Protein AF-A0A850GJS5-F1 (afdb_monomer_lite)

pLDDT: mean 74.46, std 24.91, range [31.86, 98.81]

Radius of gyration: 29.44 Å; chains: 1; bounding box: 80×96×85 Å

Secondary structure (DSSP, 8-state):
--PPPPPPPPPPP-PPPP-PPPPPPPPPPPPPP---PPPPPPPPTHHHHHHHHHHHHHHHHHHHHHHHHHHHTTS--------------------------------PPPPP------PPTT-EEEEEEE---S--TTTT-TT--SS-HHHHHHH-S--TT-SS----SHHHHHHHHH-TTSEEEEEEE-SSTTTTSS---SSSEEEEEEE--TT-SSEEEEESEEES-B-SB-TTS-B--B---PPTT--SSEEEPPTTSSHHHHHHHHTT-EETTEEEEEEPP-TT--SHHHHHHHHHHHHHHH--BTBS--EEEEEEE-PPGGG-HHHHHHHHHHHHHHHHSPPGGGSS------------

Sequence (364 aa):
MAPVRAAASRRPWRPTADQSEPAEPTEPTEPTDQSKPVEPVEPVESTRAVARGWYHRAVLASRMSLALSLTLTLAAACSSGNVNPAPGVRGETQDDTAAVDAGAAQPRPSPASSEARELPEGLRVLVTGFNDWRELGEPPNVWRCRDNPSCRLLVGDERSGGDEMAWEGPLVDRLRAAAPGVEWRFSTLPVTWGVFAEVPRDVDVIVNIGLGIYDRTDALQLEAGAFDLRAGADALGEERPGPIGLPPGISGEVLPAPEGSAIPGQIDALAGETLAGYEILVAQARRENTYLCNETHFNALAAVHEADPGQRLGEVYFLHIPYAEQGDYDSLAAGVAEVVLGLLSQPESGRGGGPAGAAIAGSL

Structure (mmCIF, N/CA/C/O backbone):
data_AF-A0A850GJS5-F1
#
_entry.id   AF-A0A850GJS5-F1
#
loop_
_atom_site.group_PDB
_atom_site.id
_atom_site.type_symbol
_atom_site.label_atom_id
_atom_site.label_alt_id
_atom_site.label_comp_id
_atom_site.label_asym_id
_atom_site.label_entity_id
_atom_site.label_seq_id
_atom_site.pdbx_PDB_ins_code
_atom_site.Cartn_x
_atom_site.Cartn_y
_atom_site.Cartn_z
_atom_site.occupancy
_atom_site.B_iso_or_equiv
_atom_site.auth_seq_id
_atom_site.auth_comp_id
_atom_site.auth_asym_id
_atom_site.auth_atom_id
_atom_site.pdbx_PDB_model_num
ATOM 1 N N . MET A 1 1 ? 50.912 18.631 44.686 1.00 45.94 1 MET A N 1
ATOM 2 C CA . MET A 1 1 ? 51.231 17.911 43.435 1.00 45.94 1 MET A CA 1
ATOM 3 C C . MET A 1 1 ? 50.134 18.229 42.437 1.00 45.94 1 MET A C 1
ATOM 5 O O . MET A 1 1 ? 49.005 17.8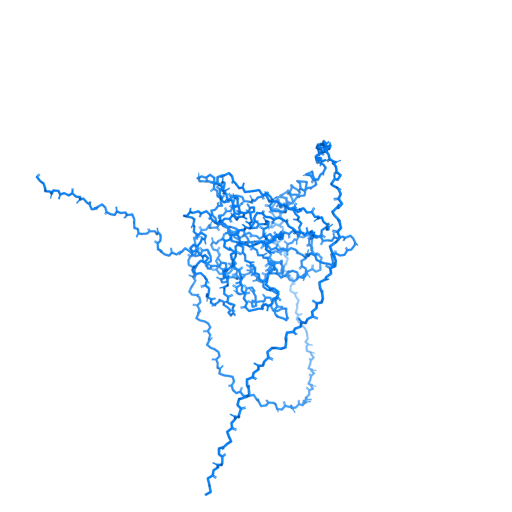17 42.650 1.00 45.94 1 MET A O 1
ATOM 9 N N . ALA A 1 2 ? 50.435 19.068 41.448 1.00 35.34 2 ALA A N 1
ATOM 10 C CA . ALA A 1 2 ? 49.489 19.548 40.441 1.00 35.34 2 ALA A CA 1
ATOM 11 C C . ALA A 1 2 ? 49.783 18.860 39.096 1.00 35.34 2 ALA A C 1
ATOM 13 O O . ALA A 1 2 ? 50.965 18.680 38.787 1.00 35.34 2 ALA A O 1
ATOM 14 N N . PRO A 1 3 ? 48.772 18.470 38.299 1.00 53.22 3 PRO A N 1
ATOM 15 C CA . PRO A 1 3 ? 49.013 17.838 37.013 1.00 53.22 3 PRO A CA 1
ATOM 16 C C . PRO A 1 3 ? 49.288 18.871 35.912 1.00 53.22 3 PRO A C 1
ATOM 18 O O . PRO A 1 3 ? 48.676 19.936 35.828 1.00 53.22 3 PRO A O 1
ATOM 21 N N . VAL A 1 4 ? 50.248 18.502 35.070 1.00 44.84 4 VAL A N 1
ATOM 22 C CA . VAL A 1 4 ? 50.764 19.219 33.904 1.00 44.84 4 VAL A CA 1
ATOM 23 C C . VAL A 1 4 ? 49.714 19.235 32.786 1.00 44.84 4 VAL A C 1
ATOM 25 O O . VAL A 1 4 ? 49.205 18.190 32.389 1.00 44.84 4 VAL A O 1
ATOM 28 N N . ARG A 1 5 ? 49.407 20.425 32.254 1.00 39.09 5 ARG A N 1
ATOM 29 C CA . ARG A 1 5 ? 48.602 20.619 31.038 1.00 39.09 5 ARG A CA 1
ATOM 30 C C . ARG A 1 5 ? 49.477 20.408 29.799 1.00 39.09 5 ARG A C 1
ATOM 32 O O . ARG A 1 5 ? 50.442 21.143 29.605 1.00 39.09 5 ARG A O 1
ATOM 39 N N . ALA A 1 6 ? 49.115 19.449 28.951 1.00 41.25 6 ALA A N 1
ATOM 40 C CA . ALA A 1 6 ? 49.698 19.275 27.623 1.00 41.25 6 ALA A CA 1
ATOM 41 C C . ALA A 1 6 ? 49.003 20.207 26.614 1.00 41.25 6 ALA A C 1
ATOM 43 O O . ALA A 1 6 ? 47.782 20.181 26.464 1.00 41.25 6 ALA A O 1
ATOM 44 N N . ALA A 1 7 ? 49.789 21.044 25.934 1.00 40.81 7 ALA A N 1
ATOM 45 C CA . ALA A 1 7 ? 49.339 21.913 24.853 1.00 40.81 7 ALA A CA 1
ATOM 46 C C . ALA A 1 7 ? 49.395 21.157 23.515 1.00 40.81 7 ALA A C 1
ATOM 48 O O . ALA A 1 7 ? 50.458 20.707 23.090 1.00 40.81 7 ALA A O 1
ATOM 49 N N . ALA A 1 8 ? 48.250 21.031 22.843 1.00 38.00 8 ALA A N 1
ATOM 50 C CA . ALA A 1 8 ? 48.154 20.489 21.493 1.00 38.00 8 ALA A CA 1
ATOM 51 C C . ALA A 1 8 ? 48.569 21.556 20.465 1.00 38.00 8 ALA A C 1
ATOM 53 O O . ALA A 1 8 ? 47.928 22.601 20.344 1.00 38.00 8 ALA A O 1
ATOM 54 N N . SER A 1 9 ? 49.641 21.289 19.713 1.00 44.19 9 SER A N 1
ATOM 55 C CA . SER A 1 9 ? 50.041 22.114 18.570 1.00 44.19 9 SER A CA 1
ATOM 56 C C . SER A 1 9 ? 49.221 21.728 17.336 1.00 44.19 9 SER A C 1
ATOM 58 O O . SER A 1 9 ? 49.232 20.580 16.895 1.00 44.19 9 SER A O 1
ATOM 60 N N . ARG A 1 10 ? 48.477 22.691 16.785 1.00 39.25 10 ARG A N 1
ATOM 61 C CA . ARG A 1 10 ? 47.810 22.577 15.484 1.00 39.25 10 ARG A CA 1
ATOM 62 C C . ARG A 1 10 ? 48.816 22.957 14.398 1.00 39.25 10 ARG A C 1
ATOM 64 O O . ARG A 1 10 ? 49.285 24.092 14.377 1.00 39.25 10 ARG A O 1
ATOM 71 N N . ARG A 1 11 ? 49.141 22.030 13.492 1.00 45.19 11 ARG A N 1
ATOM 72 C CA . ARG A 1 11 ? 49.792 22.354 12.212 1.00 45.19 11 ARG A CA 1
ATOM 73 C C . ARG A 1 11 ? 48.716 22.555 11.138 1.00 45.19 11 ARG A C 1
ATOM 75 O O . ARG A 1 11 ? 47.784 21.754 11.093 1.00 45.19 11 ARG A O 1
ATOM 82 N N . PRO A 1 12 ? 48.822 23.581 10.279 1.00 46.44 12 PRO A N 1
ATOM 83 C CA . PRO A 1 12 ? 47.910 23.753 9.158 1.00 46.44 12 PRO A CA 1
ATOM 84 C C . PRO A 1 12 ? 48.237 22.766 8.030 1.00 46.44 12 PRO A C 1
ATOM 86 O O . PRO A 1 12 ? 49.396 22.584 7.651 1.00 46.44 12 PRO A O 1
ATOM 89 N N . TRP A 1 13 ? 47.186 22.143 7.507 1.00 43.72 13 TRP A N 1
ATOM 90 C CA . TRP A 1 13 ? 47.187 21.283 6.330 1.00 43.72 13 TRP A CA 1
ATOM 91 C C . TRP A 1 13 ? 47.391 22.142 5.068 1.00 43.72 13 TRP A C 1
ATOM 93 O O . TRP A 1 13 ? 46.722 23.161 4.902 1.00 43.72 13 TRP A O 1
ATOM 103 N N . ARG A 1 14 ? 48.340 21.764 4.202 1.00 48.41 14 ARG A N 1
ATOM 104 C CA . ARG A 1 14 ? 48.511 22.326 2.851 1.00 48.41 14 ARG A CA 1
ATOM 105 C C . ARG A 1 14 ? 48.049 21.276 1.836 1.00 48.41 14 ARG A C 1
ATOM 107 O O . ARG A 1 14 ? 48.545 20.154 1.929 1.00 48.41 14 ARG A O 1
ATOM 114 N N . PRO A 1 15 ? 47.197 21.617 0.858 1.00 48.22 15 PRO A N 1
ATOM 115 C CA . PRO A 1 15 ? 46.929 20.731 -0.261 1.00 48.22 15 PRO A CA 1
ATOM 116 C C . PRO A 1 15 ? 48.087 20.799 -1.263 1.00 48.22 15 PRO A C 1
ATOM 118 O O . PRO A 1 15 ? 48.465 21.874 -1.731 1.00 48.22 15 PRO A O 1
ATOM 121 N N . THR A 1 16 ? 48.665 19.643 -1.573 1.00 47.50 16 THR A N 1
ATOM 122 C CA . THR A 1 16 ? 49.507 19.423 -2.752 1.00 47.50 16 THR A CA 1
ATOM 123 C C . THR A 1 16 ? 48.615 19.391 -3.988 1.00 47.50 16 THR A C 1
ATOM 125 O O . THR A 1 16 ? 47.707 18.568 -4.068 1.00 47.50 16 THR A O 1
ATOM 128 N N . ALA A 1 17 ? 48.863 20.307 -4.923 1.00 42.62 17 ALA A N 1
ATOM 129 C CA . ALA A 1 17 ? 48.274 20.286 -6.253 1.00 42.62 17 ALA A CA 1
ATOM 130 C C . ALA A 1 17 ? 48.828 19.084 -7.029 1.00 42.62 17 ALA A C 1
ATOM 132 O O . ALA A 1 17 ? 50.041 18.980 -7.221 1.00 42.62 17 ALA A O 1
ATOM 133 N N . ASP A 1 18 ? 47.932 18.190 -7.428 1.00 46.81 18 ASP A N 1
ATOM 134 C CA . 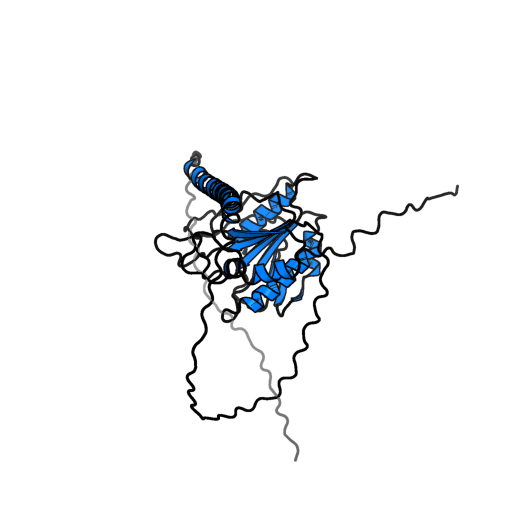ASP A 1 18 ? 48.196 17.120 -8.379 1.00 46.81 18 ASP A CA 1
ATOM 135 C C . ASP A 1 18 ? 48.291 17.741 -9.781 1.00 46.81 18 ASP A C 1
ATOM 137 O O . ASP A 1 18 ? 47.373 18.430 -10.232 1.00 46.81 18 ASP A O 1
ATOM 141 N N . GLN A 1 19 ? 49.451 17.585 -10.417 1.00 44.81 19 GLN A N 1
ATOM 142 C CA . GLN A 1 19 ? 49.685 17.960 -11.806 1.00 44.81 19 GLN A CA 1
ATOM 143 C C . GLN A 1 19 ? 49.538 16.694 -12.641 1.00 44.81 19 GLN A C 1
ATOM 145 O O . GLN A 1 19 ? 50.500 15.951 -12.824 1.00 44.81 19 GLN A O 1
ATOM 150 N N . SER A 1 20 ? 48.329 16.455 -13.140 1.00 55.16 20 SER A N 1
ATOM 151 C CA . SER A 1 20 ? 48.084 15.480 -14.198 1.00 55.16 20 SER A CA 1
ATOM 152 C C . SER A 1 20 ? 48.028 16.220 -15.537 1.00 55.16 20 SER A C 1
ATOM 154 O O . SER A 1 20 ? 47.303 17.205 -15.685 1.00 55.16 20 SER A O 1
ATOM 156 N N . GLU A 1 21 ? 48.849 15.775 -16.483 1.00 57.72 21 GLU A N 1
ATOM 157 C CA . GLU A 1 21 ? 48.988 16.329 -17.832 1.00 57.72 21 GLU A CA 1
ATOM 158 C C . GLU A 1 21 ? 47.671 16.238 -18.635 1.00 57.72 21 GLU A C 1
ATOM 160 O O . GLU A 1 21 ? 46.914 15.278 -18.470 1.00 57.72 21 GLU A O 1
ATOM 165 N N . PRO A 1 22 ? 47.371 17.210 -19.518 1.00 53.09 22 PRO A N 1
ATOM 166 C CA . PRO A 1 22 ? 46.185 17.158 -20.362 1.00 53.09 22 PRO A CA 1
ATOM 167 C C . PRO A 1 22 ? 46.360 16.134 -21.492 1.00 53.09 22 PRO A C 1
ATOM 169 O O . PRO A 1 22 ? 47.313 16.204 -22.267 1.00 53.09 22 PRO A O 1
ATOM 172 N N . ALA A 1 23 ? 45.408 15.206 -21.598 1.00 57.59 23 ALA A N 1
ATOM 173 C CA . ALA A 1 23 ? 45.286 14.290 -22.726 1.00 57.59 23 ALA A CA 1
ATOM 174 C C . ALA A 1 23 ? 44.941 15.047 -24.023 1.00 57.59 23 ALA A C 1
ATOM 176 O O . ALA A 1 23 ? 44.163 16.005 -24.015 1.00 57.59 23 ALA A O 1
ATOM 177 N N . GLU A 1 24 ? 45.533 14.601 -25.131 1.00 63.31 24 GLU A N 1
ATOM 178 C CA . GLU A 1 24 ? 45.325 15.138 -26.477 1.00 63.31 24 GLU A CA 1
ATOM 179 C C . GLU A 1 24 ? 43.862 14.992 -26.948 1.00 63.31 24 GLU A C 1
ATOM 181 O O . GLU A 1 24 ? 43.192 14.013 -26.608 1.00 63.31 24 GLU A O 1
ATOM 186 N N . PRO A 1 25 ? 43.346 15.941 -27.751 1.00 53.50 25 PRO A N 1
ATOM 187 C CA . PRO A 1 25 ? 41.982 15.889 -28.259 1.00 53.50 25 PRO A CA 1
ATOM 188 C C . PRO A 1 25 ? 41.854 14.879 -29.408 1.00 53.50 25 PRO A C 1
ATOM 190 O O . PRO A 1 25 ? 42.425 15.062 -30.482 1.00 53.50 25 PRO A O 1
ATOM 193 N N . THR A 1 26 ? 41.054 13.835 -29.202 1.00 57.19 26 THR A N 1
ATOM 194 C CA . THR A 1 26 ? 40.570 12.944 -30.267 1.00 57.19 26 THR A CA 1
ATOM 195 C C . THR A 1 26 ? 39.581 13.665 -31.187 1.00 57.19 26 THR A C 1
ATOM 197 O O . THR A 1 26 ? 38.658 14.333 -30.719 1.00 57.19 26 THR A O 1
ATOM 200 N N . GLU A 1 27 ? 39.779 13.510 -32.497 1.00 58.56 27 GLU A N 1
ATOM 201 C CA . GLU A 1 27 ? 38.954 14.080 -33.569 1.00 58.56 27 GLU A CA 1
ATOM 202 C C . GLU A 1 27 ? 37.488 13.594 -33.529 1.00 58.56 27 GLU A C 1
ATOM 204 O O . GLU A 1 27 ? 37.224 12.443 -33.165 1.00 58.56 27 GLU A O 1
ATOM 209 N N . PRO A 1 28 ? 36.516 14.438 -33.929 1.00 50.31 28 PRO A N 1
ATOM 210 C CA . PRO A 1 28 ? 35.107 14.069 -33.945 1.00 50.31 28 PRO A CA 1
ATOM 211 C C . PRO A 1 28 ? 34.790 13.126 -35.112 1.00 50.31 28 PRO A C 1
ATOM 213 O O . PRO A 1 28 ? 35.049 13.431 -36.275 1.00 50.31 28 PRO A O 1
ATOM 216 N N . THR A 1 29 ? 34.183 11.985 -34.796 1.00 50.69 29 THR A N 1
ATOM 217 C CA . THR A 1 29 ? 33.627 11.046 -35.777 1.00 50.69 29 THR A CA 1
ATOM 218 C C . THR A 1 29 ? 32.265 11.551 -36.269 1.00 50.69 29 THR A C 1
ATOM 220 O O . THR A 1 29 ? 31.431 11.974 -35.467 1.00 50.69 29 THR A O 1
ATOM 223 N N . GLU A 1 30 ? 32.048 11.526 -37.586 1.00 49.81 30 GLU A N 1
ATOM 224 C CA . GLU A 1 30 ? 30.809 11.965 -38.244 1.00 49.81 30 GLU A CA 1
ATOM 225 C C . GLU A 1 30 ? 29.568 11.176 -37.771 1.00 49.81 30 GLU A C 1
ATOM 227 O O . GLU A 1 30 ? 29.640 9.953 -37.607 1.00 49.81 30 GLU A O 1
ATOM 232 N N . PRO A 1 31 ? 28.402 11.830 -37.597 1.00 45.25 31 PRO A N 1
ATOM 233 C CA . PRO A 1 31 ? 27.164 11.143 -37.260 1.00 45.25 31 PRO A CA 1
ATOM 234 C C . PRO A 1 31 ? 26.591 10.430 -38.489 1.00 45.25 31 PRO A C 1
ATOM 236 O O . PRO A 1 31 ? 26.344 11.033 -39.533 1.00 45.25 31 PRO A O 1
ATOM 239 N N . THR A 1 32 ? 26.346 9.129 -38.348 1.00 42.31 32 THR A N 1
ATOM 240 C CA . THR A 1 32 ? 25.656 8.321 -39.354 1.00 42.31 32 THR A CA 1
ATOM 241 C C . THR A 1 32 ? 24.151 8.574 -39.267 1.00 42.31 32 THR A C 1
ATOM 243 O O . THR A 1 32 ? 23.520 8.303 -38.248 1.00 42.31 32 THR A O 1
ATOM 246 N N . ASP A 1 33 ? 23.588 9.098 -40.352 1.00 47.00 33 ASP A N 1
ATOM 247 C CA . ASP A 1 33 ? 22.152 9.245 -40.589 1.00 47.00 33 ASP A CA 1
ATOM 248 C C . ASP A 1 33 ? 21.466 7.866 -40.596 1.00 47.00 33 ASP A C 1
ATOM 250 O O . ASP A 1 33 ? 21.760 7.010 -41.435 1.00 47.00 33 ASP A O 1
ATOM 254 N N . GLN A 1 34 ? 20.556 7.641 -39.644 1.00 41.06 34 GLN A N 1
ATOM 255 C CA . GLN A 1 34 ? 19.621 6.514 -39.650 1.00 41.06 34 GLN A CA 1
ATOM 256 C C . GLN A 1 34 ? 18.191 7.012 -39.453 1.00 41.06 34 GLN A C 1
ATOM 258 O O . GLN A 1 34 ? 17.529 6.751 -38.452 1.00 41.06 34 GLN A O 1
ATOM 263 N N . SER A 1 35 ? 17.697 7.717 -40.463 1.00 39.41 35 SER A N 1
ATOM 264 C CA . SER A 1 35 ? 16.280 8.024 -40.617 1.00 39.41 35 SER A CA 1
ATOM 265 C C . SER A 1 35 ? 15.578 6.898 -41.393 1.00 39.41 35 SER A C 1
ATOM 267 O O . SER A 1 35 ? 15.459 6.957 -42.617 1.00 39.41 35 SER A O 1
ATOM 269 N N . LYS A 1 36 ? 15.083 5.860 -40.704 1.00 42.56 36 LYS A N 1
ATOM 270 C CA . LYS A 1 36 ? 13.993 5.015 -41.229 1.00 42.56 36 LYS A CA 1
ATOM 271 C C . LYS A 1 36 ? 12.933 4.766 -40.149 1.00 42.56 36 LYS A C 1
ATOM 273 O O . LYS A 1 36 ? 13.293 4.293 -39.074 1.00 42.56 36 LYS A O 1
ATOM 278 N N . PRO A 1 37 ? 11.645 5.052 -40.416 1.00 37.19 37 PRO A N 1
ATOM 279 C CA . PRO A 1 37 ? 10.565 4.742 -39.487 1.00 37.19 37 PRO A CA 1
ATOM 280 C C . PRO A 1 37 ? 10.389 3.226 -39.375 1.00 37.19 37 PRO A C 1
ATOM 282 O O . PRO A 1 37 ? 10.262 2.540 -40.390 1.00 37.19 37 PRO A O 1
ATOM 285 N N . VAL A 1 38 ? 10.377 2.715 -38.146 1.00 43.66 38 VAL A N 1
ATOM 286 C CA . VAL A 1 38 ? 9.943 1.350 -37.834 1.00 43.66 38 VAL A CA 1
ATOM 287 C C . VAL A 1 38 ? 8.419 1.376 -37.727 1.00 43.66 38 VAL A C 1
ATOM 289 O O . VAL A 1 38 ? 7.870 2.148 -36.942 1.00 43.66 38 VAL A O 1
ATOM 292 N N . GLU A 1 39 ? 7.736 0.577 -38.547 1.00 39.28 39 GLU A N 1
ATOM 293 C CA . GLU A 1 39 ? 6.285 0.393 -38.452 1.00 39.28 39 GLU A CA 1
ATOM 294 C C . GLU A 1 39 ? 5.914 -0.260 -37.106 1.00 39.28 39 GLU A C 1
ATOM 296 O O . GLU A 1 39 ? 6.627 -1.157 -36.644 1.00 39.28 39 GLU A O 1
ATOM 301 N N . PRO A 1 40 ? 4.817 0.171 -36.458 1.00 37.16 40 PRO A N 1
ATOM 302 C CA . PRO A 1 40 ? 4.390 -0.394 -35.187 1.00 37.16 40 PRO A CA 1
ATOM 303 C C . PRO A 1 40 ? 3.926 -1.841 -35.376 1.00 37.16 40 PRO A C 1
ATOM 305 O O . PRO A 1 40 ? 2.998 -2.125 -36.131 1.00 37.16 40 PRO A O 1
ATOM 308 N N . VAL A 1 41 ? 4.574 -2.758 -34.660 1.00 45.53 41 VAL A N 1
ATOM 309 C CA . VAL A 1 41 ? 4.127 -4.146 -34.518 1.00 45.53 41 VAL A CA 1
ATOM 310 C C . VAL A 1 41 ? 2.939 -4.150 -33.559 1.00 45.53 41 VAL A C 1
ATOM 312 O O . VAL A 1 41 ? 3.076 -3.737 -32.407 1.00 45.53 41 VAL A O 1
ATOM 315 N N . GLU A 1 42 ? 1.768 -4.588 -34.025 1.00 40.94 42 GLU A N 1
ATOM 316 C CA . GLU A 1 42 ? 0.593 -4.714 -33.161 1.00 40.94 42 GLU A CA 1
ATOM 317 C C . GLU A 1 42 ? 0.838 -5.743 -32.041 1.00 40.94 42 GLU A C 1
ATOM 319 O O . GLU A 1 42 ? 1.383 -6.824 -32.298 1.00 40.94 42 GLU A O 1
ATOM 324 N N . PRO A 1 43 ? 0.444 -5.444 -30.790 1.00 40.44 43 PRO A N 1
ATOM 325 C CA . PRO A 1 43 ? 0.609 -6.375 -29.688 1.00 40.44 43 PRO A CA 1
ATOM 326 C C . PRO A 1 43 ? -0.326 -7.577 -29.854 1.00 40.44 43 PRO A C 1
ATOM 328 O O . PRO A 1 43 ? -1.539 -7.448 -30.008 1.00 40.44 43 PRO A O 1
ATOM 331 N N . VAL A 1 44 ? 0.269 -8.765 -29.780 1.00 42.81 44 VAL A N 1
ATOM 332 C CA . VAL A 1 44 ? -0.398 -10.065 -29.881 1.00 42.81 44 VAL A CA 1
ATOM 333 C C . VAL A 1 44 ? -1.455 -10.206 -28.773 1.00 42.81 44 VAL A C 1
ATOM 335 O O . VAL A 1 44 ? -1.128 -10.196 -27.589 1.00 42.81 44 VAL A O 1
ATOM 338 N N . GLU A 1 45 ? -2.722 -10.417 -29.149 1.00 40.88 45 GLU A N 1
ATOM 339 C CA . GLU A 1 45 ? -3.895 -10.583 -28.259 1.00 40.88 45 GLU A CA 1
ATOM 340 C C . GLU A 1 45 ? -3.794 -11.751 -27.244 1.00 40.88 45 GLU A C 1
ATOM 342 O O . GLU A 1 45 ? -4.639 -11.908 -26.360 1.00 40.88 45 GLU A O 1
ATOM 347 N N . SER A 1 46 ? -2.745 -12.573 -27.331 1.00 42.25 46 SER A N 1
ATOM 348 C CA . SER A 1 46 ? -2.584 -13.820 -26.578 1.00 42.25 46 SER A CA 1
ATOM 349 C C . SER A 1 46 ? -2.329 -13.635 -25.076 1.00 42.25 46 SER A C 1
ATOM 351 O O . SER A 1 46 ? -2.684 -14.523 -24.302 1.00 42.25 46 SER A O 1
ATOM 353 N N . THR A 1 47 ? -1.733 -12.528 -24.624 1.00 41.44 47 THR A N 1
ATOM 354 C CA . THR A 1 47 ? -1.392 -12.335 -23.197 1.00 41.44 47 THR A CA 1
ATOM 355 C C . THR A 1 47 ? -2.565 -11.811 -22.363 1.00 41.44 47 THR A C 1
ATOM 357 O O . THR A 1 47 ? -2.697 -12.177 -21.196 1.00 41.44 47 THR A O 1
ATOM 360 N N . ARG A 1 48 ? -3.507 -11.062 -22.959 1.00 40.84 48 ARG A N 1
ATOM 361 C CA . ARG A 1 48 ? -4.742 -10.620 -22.270 1.00 40.84 48 ARG A CA 1
ATOM 362 C C . ARG A 1 48 ? -5.718 -11.766 -21.977 1.00 40.84 48 ARG A C 1
ATOM 364 O O . ARG A 1 48 ? -6.474 -11.692 -21.009 1.00 40.84 48 ARG A O 1
ATOM 371 N N . ALA A 1 49 ? -5.706 -12.829 -22.782 1.00 41.03 49 ALA A N 1
ATOM 372 C CA . ALA A 1 49 ? -6.616 -13.964 -22.616 1.00 41.03 49 ALA A CA 1
ATOM 373 C C . ALA A 1 49 ? -6.269 -14.845 -21.400 1.00 41.03 49 ALA A C 1
ATOM 375 O O . ALA A 1 49 ? -7.170 -15.396 -20.765 1.00 41.03 49 ALA A O 1
ATOM 376 N N . VAL A 1 50 ? -4.985 -14.946 -21.037 1.00 43.62 50 VAL A N 1
ATOM 377 C CA . VAL A 1 50 ? -4.541 -15.789 -19.916 1.00 43.62 50 VAL A CA 1
ATOM 378 C C . VAL A 1 50 ? -4.907 -15.148 -18.574 1.00 43.62 50 VAL A C 1
ATOM 380 O O . VAL A 1 50 ? -5.502 -15.819 -17.738 1.00 43.62 50 VAL A O 1
ATOM 383 N N . ALA A 1 51 ? -4.687 -13.844 -18.389 1.00 41.69 51 ALA A N 1
ATOM 384 C CA . ALA A 1 51 ? -5.026 -13.161 -17.134 1.00 41.69 51 ALA A CA 1
ATOM 385 C C . ALA A 1 51 ? -6.545 -13.150 -16.842 1.00 41.69 51 ALA A C 1
ATOM 387 O O . ALA A 1 51 ? -6.971 -13.452 -15.725 1.00 41.69 51 ALA A O 1
ATOM 388 N N . ARG A 1 52 ? -7.389 -12.913 -17.861 1.00 45.66 52 ARG A N 1
ATOM 389 C CA . ARG A 1 52 ? -8.860 -12.922 -17.708 1.00 45.66 52 ARG A CA 1
ATOM 390 C C . ARG A 1 52 ? -9.438 -14.310 -17.420 1.00 45.66 52 ARG A C 1
ATOM 392 O O . ARG A 1 52 ? -10.445 -14.428 -16.721 1.00 45.66 52 ARG A O 1
ATOM 399 N N . GLY A 1 53 ? -8.811 -15.368 -17.938 1.00 38.03 53 GLY A N 1
ATOM 400 C CA . GLY A 1 53 ? -9.270 -16.745 -17.739 1.00 38.03 53 GLY A CA 1
ATOM 401 C C . GLY A 1 53 ? -9.146 -17.236 -16.292 1.00 38.03 53 GLY A C 1
ATOM 402 O O . GLY A 1 53 ? -9.994 -18.003 -15.831 1.00 38.03 53 GLY A O 1
ATOM 403 N N . TRP A 1 54 ? -8.128 -16.776 -15.560 1.00 44.78 54 TRP A N 1
ATOM 404 C CA . TRP A 1 54 ? -7.886 -17.188 -14.173 1.00 44.78 54 TRP A CA 1
ATOM 405 C C . TRP A 1 54 ? -8.769 -16.437 -13.174 1.00 44.78 54 TRP A C 1
ATOM 407 O O . TRP A 1 54 ? -9.359 -17.069 -12.297 1.00 44.78 54 TRP A O 1
ATOM 417 N N . TYR A 1 55 ? -8.970 -15.130 -13.372 1.00 43.16 55 TYR A N 1
ATOM 418 C CA . TYR A 1 55 ? -9.850 -14.326 -12.517 1.00 43.16 55 TYR A CA 1
ATOM 419 C C . TYR A 1 55 ? -11.307 -14.822 -12.553 1.00 43.16 55 TYR A C 1
ATOM 421 O O . TYR A 1 55 ? -11.950 -14.974 -11.514 1.00 43.16 55 TYR A O 1
ATOM 429 N N . HIS A 1 56 ? -11.818 -15.193 -13.734 1.00 41.88 56 HIS A N 1
ATOM 430 C CA . HIS A 1 56 ? -13.162 -15.768 -13.846 1.00 41.88 56 HIS A CA 1
ATOM 431 C C . HIS A 1 56 ? -13.296 -17.150 -13.193 1.00 41.88 56 HIS A C 1
ATOM 433 O O . HIS A 1 56 ? -14.356 -17.454 -12.641 1.00 41.88 56 HIS A O 1
ATOM 439 N N . ARG A 1 57 ? -12.248 -17.985 -13.216 1.00 44.34 57 ARG A N 1
ATOM 440 C CA . ARG A 1 57 ? -12.270 -19.302 -12.557 1.00 44.34 57 ARG A CA 1
ATOM 441 C C . ARG A 1 57 ? -12.222 -19.191 -11.034 1.00 44.34 57 ARG A C 1
ATOM 443 O O . ARG A 1 57 ? -12.968 -19.914 -10.382 1.00 44.34 57 ARG A O 1
ATOM 450 N N . ALA A 1 58 ? -11.443 -18.261 -10.482 1.00 42.31 58 ALA A N 1
ATOM 451 C CA . ALA A 1 58 ? -11.398 -18.017 -9.039 1.00 42.31 58 ALA A CA 1
ATOM 452 C C . ALA A 1 58 ? -12.751 -17.510 -8.497 1.00 42.31 58 ALA A C 1
ATOM 454 O O . ALA A 1 58 ? -13.264 -18.025 -7.506 1.00 42.31 58 ALA A O 1
ATOM 455 N N . VAL A 1 59 ? -13.402 -16.576 -9.203 1.00 48.06 59 VAL A N 1
ATOM 456 C CA . VAL A 1 59 ? -14.724 -16.052 -8.804 1.00 48.06 59 VAL A CA 1
ATOM 457 C C . VAL A 1 59 ? -15.834 -17.109 -8.934 1.00 48.06 59 VAL A C 1
ATOM 459 O O . VAL A 1 59 ? -16.748 -17.155 -8.106 1.00 48.06 59 VAL A O 1
ATOM 462 N N . LEU A 1 60 ? -15.769 -17.984 -9.946 1.00 41.25 60 LEU A N 1
ATOM 463 C CA . LEU A 1 60 ? -16.719 -19.094 -10.105 1.00 41.25 60 LEU A CA 1
ATOM 464 C C . LEU A 1 60 ? -16.519 -20.199 -9.055 1.00 41.25 60 LEU A C 1
ATOM 466 O O . LEU A 1 60 ? -17.513 -20.726 -8.553 1.00 41.25 60 LEU A O 1
ATOM 470 N N . ALA A 1 61 ? -15.274 -20.506 -8.678 1.00 42.84 61 ALA A N 1
ATOM 471 C CA . ALA A 1 61 ? -14.966 -21.473 -7.624 1.00 42.84 61 ALA A CA 1
ATOM 472 C C . ALA A 1 61 ? -15.508 -21.016 -6.256 1.00 42.84 61 ALA A C 1
ATOM 474 O O . ALA A 1 61 ? -16.230 -21.773 -5.606 1.00 42.84 61 ALA A O 1
ATOM 475 N N . SER A 1 62 ? -15.313 -19.744 -5.885 1.00 39.78 62 SER A N 1
ATOM 476 C CA . SER A 1 62 ? -15.856 -19.192 -4.631 1.00 39.78 62 SER A CA 1
ATOM 477 C C . SER A 1 62 ? -17.389 -19.204 -4.573 1.00 39.78 62 SER A C 1
ATOM 479 O O . SER A 1 62 ? -17.972 -19.403 -3.507 1.00 39.78 62 SER A O 1
ATOM 481 N N . ARG A 1 63 ? -18.080 -19.048 -5.712 1.00 45.47 63 ARG A N 1
ATOM 482 C CA . ARG A 1 63 ? -19.553 -19.127 -5.762 1.00 45.47 63 ARG A CA 1
ATOM 483 C C . ARG A 1 63 ? -20.084 -20.561 -5.692 1.00 45.47 63 ARG A C 1
ATOM 485 O O . ARG A 1 63 ? -21.165 -20.764 -5.140 1.00 45.47 63 ARG A O 1
ATOM 492 N N . MET A 1 64 ? -19.344 -21.553 -6.195 1.00 41.03 64 MET A N 1
ATOM 493 C CA . MET A 1 64 ? -19.715 -22.967 -6.039 1.00 41.03 64 MET A CA 1
ATOM 494 C C . MET A 1 64 ? -19.433 -23.498 -4.625 1.00 41.03 64 MET A C 1
ATOM 496 O O . MET A 1 64 ? -20.275 -24.229 -4.104 1.00 41.03 64 MET A O 1
ATOM 500 N N . SER A 1 65 ? -18.348 -23.080 -3.958 1.00 43.44 65 SER A N 1
ATOM 501 C CA . SER A 1 65 ? -18.071 -23.464 -2.557 1.00 43.44 65 SER A CA 1
ATOM 502 C C . SER A 1 65 ? -19.114 -22.922 -1.569 1.00 43.44 65 SER A C 1
ATOM 504 O O . SER A 1 65 ? -19.486 -23.624 -0.623 1.00 43.44 65 SER A O 1
ATOM 506 N N . LEU A 1 66 ? -19.681 -21.732 -1.823 1.00 44.88 66 LEU A N 1
ATOM 507 C CA . LEU A 1 66 ? -20.775 -21.184 -1.007 1.00 44.88 66 LEU A CA 1
ATOM 508 C C . LEU A 1 66 ? -22.084 -21.980 -1.171 1.00 44.88 66 LEU A C 1
ATOM 510 O O . LEU A 1 66 ? -22.818 -22.181 -0.205 1.00 44.88 66 LEU A O 1
ATOM 514 N N . ALA A 1 67 ? -22.363 -22.468 -2.385 1.00 46.03 67 ALA A N 1
ATOM 515 C CA . ALA A 1 67 ? -23.540 -23.291 -2.660 1.00 46.03 67 ALA A CA 1
ATOM 516 C C . ALA A 1 67 ? -23.400 -24.715 -2.092 1.00 46.03 67 ALA A C 1
ATOM 518 O O . ALA A 1 67 ? -24.380 -25.269 -1.601 1.00 46.03 67 ALA A O 1
ATOM 519 N N . LEU A 1 68 ? -22.190 -25.291 -2.105 1.00 41.38 68 LEU A N 1
ATOM 520 C CA . LEU A 1 68 ? -21.944 -26.640 -1.585 1.00 41.38 68 LEU A CA 1
ATOM 521 C C . LEU A 1 68 ? -21.921 -26.682 -0.048 1.00 41.38 68 LEU A C 1
ATOM 523 O O . LEU A 1 68 ? -22.478 -27.610 0.546 1.00 41.38 68 LEU A O 1
ATOM 527 N N . SER A 1 69 ? -21.365 -25.648 0.594 1.00 43.50 69 SER A N 1
ATOM 528 C CA . SER A 1 69 ? -21.326 -25.523 2.059 1.00 43.50 69 SER A CA 1
ATOM 529 C C . SER A 1 69 ? -22.719 -25.377 2.677 1.00 43.50 69 SER A C 1
ATOM 531 O O . SER A 1 69 ? -22.958 -25.897 3.763 1.00 43.50 69 SER A O 1
ATOM 533 N N . LEU A 1 70 ? -23.681 -24.773 1.967 1.00 41.44 70 LEU A N 1
ATOM 534 C CA . LEU A 1 70 ? -25.063 -24.657 2.453 1.00 41.44 70 LEU A CA 1
ATOM 535 C C . LEU A 1 70 ? -25.809 -26.009 2.479 1.00 41.44 70 LEU A C 1
ATOM 537 O O . LEU A 1 70 ? -26.770 -26.172 3.228 1.00 41.44 70 LEU A O 1
ATOM 541 N N . THR A 1 71 ? -25.355 -26.998 1.704 1.00 45.56 71 THR A N 1
ATOM 542 C CA . THR A 1 71 ? -25.940 -28.351 1.671 1.00 45.56 71 THR A CA 1
ATOM 543 C C . THR A 1 71 ? -25.351 -29.313 2.705 1.00 45.56 71 THR A C 1
ATOM 545 O O . THR A 1 71 ? -26.053 -30.232 3.125 1.00 45.56 71 THR A O 1
ATOM 548 N N . LEU A 1 72 ? -24.099 -29.129 3.149 1.00 39.94 72 LEU A N 1
ATOM 549 C CA . LEU A 1 72 ? -23.456 -30.072 4.079 1.00 39.94 72 LEU A CA 1
ATOM 550 C C . LEU A 1 72 ? -23.768 -29.811 5.563 1.00 39.94 72 LEU A C 1
ATOM 552 O O . LEU A 1 72 ? -23.748 -30.750 6.360 1.00 39.94 72 LEU A O 1
ATOM 556 N N . THR A 1 73 ? -24.143 -28.589 5.948 1.00 42.12 73 THR A N 1
ATOM 557 C CA . THR A 1 73 ? -24.450 -28.252 7.355 1.00 42.12 73 THR A CA 1
ATOM 558 C C . THR A 1 73 ? -25.769 -28.859 7.861 1.00 42.12 73 THR A C 1
ATOM 560 O O . THR A 1 73 ? -26.045 -28.829 9.056 1.00 42.12 73 THR A O 1
ATOM 563 N N . LEU A 1 74 ? -26.574 -29.473 6.985 1.00 40.94 74 LEU A N 1
ATOM 564 C CA . LEU A 1 74 ? -27.813 -30.176 7.351 1.00 40.94 74 LEU A CA 1
ATOM 565 C C . LEU A 1 74 ? -27.634 -31.679 7.641 1.00 40.94 74 LEU A C 1
ATOM 567 O O . LEU A 1 74 ? -28.593 -32.319 8.066 1.00 40.94 74 LEU A O 1
ATOM 571 N N . ALA A 1 75 ? -26.435 -32.253 7.465 1.00 40.31 75 ALA A N 1
ATOM 572 C CA . ALA A 1 75 ? -26.226 -33.705 7.571 1.00 40.31 75 ALA A CA 1
ATOM 573 C C . ALA A 1 75 ? -25.416 -34.184 8.796 1.00 40.31 75 ALA A C 1
ATOM 575 O O . ALA A 1 75 ? -25.316 -35.390 9.010 1.00 40.31 75 ALA A O 1
ATOM 576 N N . ALA A 1 76 ? -24.862 -33.295 9.629 1.00 39.94 76 ALA A N 1
ATOM 577 C CA . ALA A 1 76 ? -23.909 -33.680 10.685 1.00 39.94 76 ALA A CA 1
ATOM 578 C C . ALA A 1 76 ? -24.426 -33.514 12.129 1.00 39.94 76 ALA A C 1
ATOM 580 O O . ALA A 1 76 ? -23.645 -33.300 13.053 1.00 39.94 76 ALA A O 1
ATOM 581 N N . ALA A 1 77 ? -25.734 -33.649 12.355 1.00 39.38 77 ALA A N 1
ATOM 582 C CA . ALA A 1 77 ? -26.320 -33.693 13.696 1.00 39.38 77 ALA A CA 1
ATOM 583 C C . ALA A 1 77 ? -26.772 -35.118 14.049 1.00 39.38 77 ALA A C 1
ATOM 585 O O . ALA A 1 77 ? -27.967 -35.369 14.100 1.00 39.38 77 ALA A O 1
ATOM 586 N N . CYS A 1 78 ? -25.831 -36.051 14.239 1.00 37.81 78 CYS A N 1
ATOM 587 C CA . CYS A 1 78 ? -26.000 -37.318 14.974 1.00 37.81 78 CYS A CA 1
ATOM 588 C C . CYS A 1 78 ? -24.679 -38.105 14.937 1.00 37.81 78 CYS A C 1
ATOM 590 O O . CYS A 1 78 ? -24.440 -38.820 13.973 1.00 37.81 78 CYS A O 1
ATOM 592 N N . SER A 1 79 ? -23.833 -38.002 15.967 1.00 32.41 79 SER A N 1
ATOM 593 C CA . SER A 1 79 ? -23.045 -39.145 16.471 1.00 32.41 79 SER A CA 1
ATOM 594 C C . SER A 1 79 ? -22.211 -38.732 17.686 1.00 32.41 79 SER A C 1
ATOM 596 O O . SER A 1 79 ? -21.127 -38.167 17.568 1.00 32.41 79 SER A O 1
ATOM 598 N N . SER A 1 80 ? -22.728 -39.046 18.868 1.00 37.44 80 SER A N 1
ATOM 599 C CA . SER A 1 80 ? -22.024 -39.000 20.149 1.00 37.44 80 SER A CA 1
ATOM 600 C C . SER A 1 80 ? -21.208 -40.289 20.325 1.00 37.44 80 SER A C 1
ATOM 602 O O . SER A 1 80 ? -21.739 -41.370 20.081 1.00 37.44 80 SER A O 1
ATOM 604 N N . GLY A 1 81 ? -19.956 -40.211 20.796 1.00 31.86 81 GLY A N 1
ATOM 605 C CA . GLY A 1 81 ? -19.109 -41.402 20.964 1.00 31.86 81 GLY A CA 1
ATOM 606 C C . GLY A 1 81 ? -17.863 -41.207 21.833 1.00 31.86 81 GLY A C 1
ATOM 607 O O . GLY A 1 81 ? -16.757 -41.078 21.335 1.00 31.86 81 GLY A O 1
ATOM 608 N N . ASN A 1 82 ? -18.097 -41.209 23.140 1.00 36.47 82 ASN A N 1
ATOM 609 C CA . ASN A 1 82 ? -17.201 -41.291 24.301 1.00 36.47 82 ASN A CA 1
ATOM 610 C C . ASN A 1 82 ? -16.080 -42.372 24.230 1.00 36.47 82 ASN A C 1
ATOM 612 O O . ASN A 1 82 ? -16.432 -43.533 24.039 1.00 36.47 82 ASN A O 1
ATOM 616 N N . VAL A 1 83 ? -14.797 -42.053 24.519 1.00 36.78 83 VAL A N 1
ATOM 617 C CA . VAL A 1 83 ? -13.794 -42.983 25.123 1.00 36.78 83 VAL A CA 1
ATOM 618 C C . VAL A 1 83 ? -12.753 -42.218 25.974 1.00 36.78 83 VAL A C 1
ATOM 620 O O . VAL A 1 83 ? -12.228 -41.187 25.570 1.00 36.78 83 VAL A O 1
ATOM 623 N N . ASN A 1 84 ? -12.486 -42.776 27.160 1.00 39.09 84 ASN A N 1
ATOM 624 C CA . ASN A 1 84 ? -11.636 -42.327 28.274 1.00 39.09 84 ASN A CA 1
ATOM 625 C C . ASN A 1 84 ? -10.105 -42.266 28.022 1.00 39.09 84 ASN A C 1
ATOM 627 O O . ASN A 1 84 ? -9.610 -42.911 27.098 1.00 39.09 84 ASN A O 1
ATOM 631 N N . PRO A 1 85 ? -9.348 -41.590 28.921 1.00 50.22 85 PRO A N 1
ATOM 632 C CA . PRO A 1 85 ? -7.896 -41.418 28.851 1.00 50.22 85 PRO A CA 1
ATOM 633 C C . PRO A 1 85 ? -7.115 -42.497 29.627 1.00 50.22 85 PRO A C 1
ATOM 635 O O . PRO A 1 85 ? -7.638 -43.142 30.537 1.00 50.22 85 PRO A O 1
ATOM 638 N N . ALA A 1 86 ? -5.826 -42.641 29.310 1.00 35.78 86 ALA A N 1
ATOM 639 C CA . ALA A 1 86 ? -4.861 -43.443 30.066 1.00 35.78 86 ALA A CA 1
ATOM 640 C C . ALA A 1 86 ? -3.471 -42.758 30.104 1.00 35.78 86 ALA A C 1
ATOM 642 O O . ALA A 1 86 ? -3.207 -41.889 29.272 1.00 35.78 86 ALA A O 1
ATOM 643 N N . PRO A 1 87 ? -2.609 -43.084 31.091 1.00 49.22 87 PRO A N 1
ATOM 644 C CA . PRO A 1 87 ? -1.806 -42.083 31.795 1.00 49.22 87 PRO A CA 1
ATOM 645 C C . PRO A 1 87 ? -0.286 -42.164 31.564 1.00 49.22 87 PRO A C 1
ATOM 647 O O . PRO A 1 87 ? 0.257 -43.229 31.303 1.00 49.22 87 PRO A O 1
ATOM 650 N N . GLY A 1 88 ? 0.379 -41.030 31.817 1.00 37.22 88 GLY A N 1
ATOM 651 C CA . GLY A 1 88 ? 1.598 -40.910 32.629 1.00 37.22 88 GLY A CA 1
ATOM 652 C C . GLY A 1 88 ? 2.915 -41.502 32.118 1.00 37.22 88 GLY A C 1
ATOM 653 O O . GLY A 1 88 ? 3.090 -42.712 32.125 1.00 37.22 88 GLY A O 1
ATOM 654 N N . VAL A 1 89 ? 3.917 -40.636 31.913 1.00 40.88 89 VAL A N 1
ATOM 655 C CA . VAL A 1 89 ? 5.330 -40.955 32.189 1.00 40.88 89 VAL A CA 1
ATOM 656 C C . VAL A 1 89 ? 6.019 -39.718 32.776 1.00 40.88 89 VAL A C 1
ATOM 658 O O . VAL A 1 89 ? 6.107 -38.673 32.139 1.00 40.88 89 VAL A O 1
ATOM 661 N N . ARG A 1 90 ? 6.482 -39.864 34.024 1.00 43.78 90 ARG A N 1
ATOM 662 C CA . ARG A 1 90 ? 7.470 -39.007 34.692 1.00 43.78 90 ARG A CA 1
ATOM 663 C C . ARG A 1 90 ? 8.848 -39.263 34.085 1.00 43.78 90 ARG A C 1
ATOM 665 O O . ARG A 1 90 ? 9.235 -40.419 33.943 1.00 43.78 90 ARG A O 1
ATOM 672 N N . GLY A 1 91 ? 9.603 -38.197 33.858 1.00 39.53 91 GLY A N 1
ATOM 673 C CA . GLY A 1 91 ? 11.043 -38.242 33.632 1.00 39.53 91 GLY A CA 1
ATOM 674 C C . GLY A 1 91 ? 11.681 -37.001 34.239 1.00 39.53 91 GLY A C 1
ATOM 675 O O . GLY A 1 91 ? 11.701 -35.950 33.613 1.00 39.53 91 GLY A O 1
ATOM 676 N N . GLU A 1 92 ? 12.127 -37.131 35.487 1.00 45.50 92 GLU A N 1
ATOM 677 C CA . GLU A 1 92 ? 13.059 -36.217 36.143 1.00 45.50 92 GLU A CA 1
ATOM 678 C C . GLU A 1 92 ? 14.441 -36.370 35.497 1.00 45.50 92 GLU A C 1
ATOM 680 O O . GLU A 1 92 ? 14.964 -37.481 35.451 1.00 45.50 92 GLU A O 1
ATOM 685 N N . THR A 1 93 ? 15.062 -35.265 35.086 1.00 47.19 93 THR A N 1
ATOM 686 C CA . THR A 1 93 ? 16.519 -35.110 35.173 1.00 47.19 93 THR A CA 1
ATOM 687 C C . THR A 1 93 ? 16.857 -33.675 35.544 1.00 47.19 93 THR A C 1
ATOM 689 O O . THR A 1 93 ? 16.266 -32.717 35.051 1.00 47.19 93 THR A O 1
ATOM 692 N N . GLN A 1 94 ? 17.792 -33.611 36.471 1.00 37.22 94 GLN A N 1
ATOM 693 C CA . GLN A 1 94 ? 18.208 -32.532 37.342 1.00 37.22 94 GLN A CA 1
ATOM 694 C C . GLN A 1 94 ? 19.537 -31.922 36.845 1.00 37.22 94 GLN A C 1
ATOM 696 O O . GLN A 1 94 ? 20.301 -32.616 36.181 1.00 37.22 94 GLN A O 1
ATOM 701 N N . ASP A 1 95 ? 19.771 -30.666 37.248 1.00 38.56 95 ASP A N 1
ATOM 702 C CA . ASP A 1 95 ? 21.033 -29.902 37.314 1.00 38.56 95 ASP A CA 1
ATOM 703 C C . ASP A 1 95 ? 21.788 -29.567 36.007 1.00 38.56 95 ASP A C 1
ATOM 705 O O . ASP A 1 95 ? 22.310 -30.426 35.310 1.00 38.56 95 ASP A O 1
ATOM 709 N N . ASP A 1 96 ? 21.928 -28.270 35.700 1.00 40.94 96 ASP A N 1
ATOM 710 C CA . ASP A 1 96 ? 23.088 -27.527 36.212 1.00 40.94 96 ASP A CA 1
ATOM 711 C C . ASP A 1 96 ? 22.947 -26.006 36.023 1.00 40.94 96 ASP A C 1
ATOM 713 O O . ASP A 1 96 ? 22.627 -25.470 34.962 1.00 40.94 96 ASP A O 1
ATOM 717 N N . THR A 1 97 ? 23.190 -25.310 37.125 1.00 43.09 97 THR A N 1
ATOM 718 C CA . THR A 1 97 ? 23.164 -23.861 37.305 1.00 43.09 97 THR A CA 1
ATOM 719 C C . THR A 1 97 ? 24.364 -23.167 36.659 1.00 43.09 97 THR A C 1
ATOM 721 O O . THR A 1 97 ? 25.505 -23.428 37.037 1.00 43.09 97 THR A O 1
ATOM 724 N N . ALA A 1 98 ? 24.111 -22.167 35.813 1.00 40.28 98 ALA A N 1
ATOM 725 C CA . ALA A 1 98 ? 25.050 -21.080 35.540 1.00 40.28 98 ALA A CA 1
ATOM 726 C C . ALA A 1 98 ? 24.333 -19.744 35.779 1.00 40.28 98 ALA A C 1
ATOM 728 O O . ALA A 1 98 ? 23.534 -19.282 34.966 1.00 40.28 98 ALA A O 1
ATOM 729 N N . ALA A 1 99 ? 24.589 -19.157 36.948 1.00 43.53 99 ALA A N 1
ATOM 730 C CA . ALA A 1 99 ? 24.126 -17.830 37.316 1.00 43.53 99 ALA A CA 1
ATOM 731 C C . ALA A 1 99 ? 24.840 -16.783 36.452 1.00 43.53 99 ALA A C 1
ATOM 733 O O . ALA A 1 99 ? 26.039 -16.552 36.609 1.00 43.53 99 ALA A O 1
ATOM 734 N N . VAL A 1 100 ? 24.092 -16.156 35.546 1.00 44.25 100 VAL A N 1
ATOM 735 C CA . VAL A 1 100 ? 24.488 -14.921 34.867 1.00 44.25 100 VAL A CA 1
ATOM 736 C C . VAL A 1 100 ? 23.687 -13.785 35.487 1.00 44.25 100 VAL A C 1
ATOM 738 O O . VAL A 1 100 ? 22.467 -13.863 35.623 1.00 44.25 100 VAL A O 1
ATOM 741 N N . ASP A 1 101 ? 24.424 -12.773 35.920 1.00 40.50 101 ASP A N 1
ATOM 742 C CA . ASP A 1 101 ? 23.990 -11.579 36.633 1.00 40.50 101 ASP A CA 1
ATOM 743 C C . ASP A 1 101 ? 22.929 -10.811 35.821 1.00 40.50 101 ASP A C 1
ATOM 745 O O . ASP A 1 101 ? 23.235 -10.083 34.873 1.00 40.50 101 ASP A O 1
ATOM 749 N N . ALA A 1 102 ? 21.655 -11.033 36.150 1.00 39.16 102 ALA A N 1
ATOM 750 C CA . ALA A 1 102 ? 20.526 -10.330 35.562 1.00 39.16 102 ALA A CA 1
ATOM 751 C C . ALA A 1 102 ? 20.425 -8.941 36.202 1.00 39.16 102 ALA A C 1
ATOM 753 O O . ALA A 1 102 ? 19.754 -8.744 37.218 1.00 39.16 102 ALA A O 1
ATOM 754 N N . GLY A 1 103 ? 21.101 -7.968 35.590 1.00 37.75 103 GLY A N 1
ATOM 755 C CA . GLY A 1 103 ? 20.844 -6.557 35.843 1.00 37.75 103 GLY A CA 1
ATOM 756 C C . GLY A 1 103 ? 19.346 -6.291 35.707 1.00 37.75 103 GLY A C 1
ATOM 757 O O . GLY A 1 103 ? 18.752 -6.594 34.674 1.00 37.75 103 GLY A O 1
ATOM 758 N N . ALA A 1 104 ? 18.739 -5.781 36.779 1.00 41.56 104 ALA A N 1
ATOM 759 C CA . ALA A 1 104 ? 17.317 -5.495 36.872 1.00 41.56 104 ALA A CA 1
ATOM 760 C C . ALA A 1 104 ? 16.864 -4.621 35.691 1.00 41.56 104 ALA A C 1
ATOM 762 O O . ALA A 1 104 ? 17.063 -3.404 35.682 1.00 41.56 104 ALA A O 1
ATOM 763 N N . ALA A 1 105 ? 16.261 -5.261 34.690 1.00 41.91 105 ALA A N 1
ATOM 764 C CA . ALA A 1 105 ? 15.557 -4.586 33.621 1.00 41.91 105 ALA A CA 1
ATOM 765 C C . ALA A 1 105 ? 14.414 -3.802 34.266 1.00 41.91 105 ALA A C 1
ATOM 767 O O . ALA A 1 105 ? 13.512 -4.380 34.877 1.00 41.91 105 ALA A O 1
ATOM 768 N N . GLN A 1 106 ? 14.485 -2.474 34.177 1.00 42.81 106 GLN A N 1
ATOM 769 C CA . GLN A 1 106 ? 13.357 -1.632 34.541 1.00 42.81 106 GLN A CA 1
ATOM 770 C C . GLN A 1 106 ? 12.130 -2.110 33.750 1.00 42.81 106 GLN A C 1
ATOM 772 O O . GLN A 1 106 ? 12.263 -2.386 32.553 1.00 42.81 106 GLN A O 1
ATOM 777 N N . PRO A 1 107 ? 10.953 -2.239 34.388 1.00 34.81 107 PRO A N 1
ATOM 778 C CA . PRO A 1 107 ? 9.737 -2.592 33.677 1.00 34.81 107 PRO A CA 1
ATOM 779 C C . PRO A 1 107 ? 9.519 -1.558 32.574 1.00 34.81 107 PRO A C 1
ATOM 781 O O . PRO A 1 107 ? 9.338 -0.370 32.851 1.00 34.81 107 PRO A O 1
ATOM 784 N N . ARG A 1 108 ? 9.598 -2.009 31.316 1.00 40.75 108 ARG A N 1
ATOM 785 C CA . ARG A 1 108 ? 9.219 -1.188 30.167 1.00 40.75 108 ARG A CA 1
ATOM 786 C C . ARG A 1 108 ? 7.777 -0.723 30.403 1.00 40.75 108 ARG A C 1
ATOM 788 O O . ARG A 1 108 ? 6.952 -1.555 30.792 1.00 40.75 108 ARG A O 1
ATOM 795 N N . PRO A 1 109 ? 7.466 0.570 30.215 1.00 36.69 109 PRO A N 1
ATOM 796 C CA . PRO A 1 109 ? 6.092 1.036 30.299 1.00 36.69 109 PRO A CA 1
ATOM 797 C C . PRO A 1 109 ? 5.248 0.198 29.335 1.00 36.69 109 PRO A C 1
ATOM 799 O O . PRO A 1 109 ? 5.588 0.077 28.158 1.00 36.69 109 PRO A O 1
ATOM 802 N N . SER A 1 110 ? 4.189 -0.434 29.852 1.00 35.09 110 SER A N 1
ATOM 803 C CA . SER A 1 110 ? 3.171 -1.037 28.991 1.00 35.09 110 SER A CA 1
ATOM 804 C C . SER A 1 110 ? 2.655 0.063 28.066 1.00 35.09 110 SER A C 1
ATOM 806 O O . SER A 1 110 ? 2.322 1.137 28.582 1.00 35.09 110 SER A O 1
ATOM 808 N N . PRO A 1 111 ? 2.630 -0.146 26.737 1.00 42.97 111 PRO A N 1
ATOM 809 C CA . PRO A 1 111 ? 2.048 0.838 25.845 1.00 42.97 111 PRO A CA 1
ATOM 810 C C . PRO A 1 111 ? 0.614 1.078 26.308 1.00 42.97 111 PRO A C 1
ATOM 812 O O . PRO A 1 111 ? -0.102 0.131 26.646 1.00 42.97 111 PRO A O 1
ATOM 815 N N . ALA A 1 112 ? 0.249 2.356 26.413 1.00 43.44 112 ALA A N 1
ATOM 816 C CA . ALA A 1 112 ? -1.105 2.768 26.725 1.00 43.44 112 ALA A CA 1
ATOM 817 C C . ALA A 1 112 ? -2.056 1.964 25.838 1.00 43.44 112 ALA A C 1
ATOM 819 O O . ALA A 1 112 ? -1.871 1.903 24.623 1.00 43.44 112 ALA A O 1
ATOM 820 N N . SER A 1 113 ? -3.009 1.283 26.468 1.00 44.41 113 SER A N 1
ATOM 821 C CA . SER A 1 113 ? -4.065 0.563 25.776 1.00 44.41 113 SER A CA 1
ATOM 822 C C . SER A 1 113 ? -4.697 1.511 24.766 1.00 44.41 113 SER A C 1
ATOM 824 O O . SER A 1 113 ? -5.311 2.496 25.173 1.00 44.41 113 SER A O 1
ATOM 826 N N . SER A 1 114 ? -4.487 1.219 23.483 1.00 51.25 114 SER A N 1
ATOM 827 C CA . SER A 1 114 ? -5.211 1.793 22.356 1.00 51.25 114 SER A CA 1
ATOM 828 C C . SER A 1 114 ? -6.696 1.765 22.711 1.00 51.25 114 SER A C 1
ATOM 830 O O . SER A 1 114 ? -7.303 0.694 22.785 1.00 51.25 114 SER A O 1
ATOM 832 N N . GLU A 1 115 ? -7.256 2.919 23.080 1.00 58.19 115 GLU A N 1
ATOM 833 C CA . GLU A 1 115 ? -8.703 3.055 23.174 1.00 58.19 115 GLU A CA 1
ATOM 834 C C . GLU A 1 115 ? -9.246 2.672 21.800 1.00 58.19 115 GLU A C 1
ATOM 836 O O . GLU A 1 115 ? -8.746 3.158 20.783 1.00 58.19 115 GLU A O 1
ATOM 841 N N . ALA A 1 116 ? -10.188 1.727 21.769 1.00 60.69 116 ALA A N 1
ATOM 842 C CA . ALA A 1 116 ? -10.709 1.177 20.527 1.00 60.69 116 ALA A CA 1
ATOM 843 C C . ALA A 1 116 ? -11.188 2.327 19.632 1.00 60.69 116 ALA A C 1
ATOM 845 O O . ALA A 1 116 ? -12.189 2.975 19.933 1.00 60.69 116 ALA A O 1
ATOM 846 N N . ARG A 1 117 ? -10.438 2.610 18.562 1.00 69.50 117 ARG A N 1
ATOM 847 C CA . ARG A 1 117 ? -10.788 3.669 17.617 1.00 69.50 117 ARG A CA 1
ATOM 848 C C . ARG A 1 117 ? -12.104 3.280 16.951 1.00 69.50 117 ARG A C 1
ATOM 850 O O . ARG A 1 117 ? -12.201 2.207 16.353 1.00 69.50 117 ARG A O 1
ATOM 857 N N . GLU A 1 118 ? -13.124 4.125 17.077 1.00 78.88 118 GLU A N 1
ATOM 858 C CA . GLU A 1 118 ? -14.414 3.884 16.433 1.00 78.88 118 GLU A CA 1
ATOM 859 C C . GLU A 1 118 ? -14.267 4.075 14.920 1.00 78.88 118 GLU A C 1
ATOM 861 O O . GLU A 1 118 ? -14.238 5.193 14.403 1.00 78.88 118 GLU A O 1
ATOM 866 N N . LEU A 1 119 ? -14.153 2.962 14.197 1.00 89.25 119 LEU A N 1
ATOM 867 C CA . LEU A 1 119 ? -14.202 2.960 12.740 1.00 89.25 119 LEU A CA 1
ATOM 868 C C . LEU A 1 119 ? -15.661 2.926 12.256 1.00 89.25 119 LEU A C 1
ATOM 870 O O . LEU A 1 119 ? -16.511 2.326 12.920 1.00 89.25 119 LEU A O 1
ATOM 874 N N . PRO A 1 120 ? -15.976 3.525 11.092 1.00 86.81 120 PRO A N 1
ATOM 875 C CA . PRO A 1 120 ? -17.320 3.456 10.529 1.00 86.81 120 PRO A CA 1
ATOM 876 C C . PRO A 1 120 ? -17.773 2.004 10.318 1.00 86.81 120 PRO A C 1
ATOM 878 O O . PRO A 1 120 ? -17.091 1.224 9.649 1.00 86.81 120 PRO A O 1
ATOM 881 N N . GLU A 1 121 ? -18.947 1.650 10.845 1.00 87.94 121 GLU A N 1
ATOM 882 C CA . GLU A 1 121 ? -19.554 0.343 10.578 1.00 87.94 121 GLU A CA 1
ATOM 883 C C . GLU A 1 121 ? -19.789 0.146 9.074 1.00 87.94 121 GLU A C 1
ATOM 885 O O . GLU A 1 121 ? -20.261 1.044 8.370 1.00 87.94 121 GLU A O 1
ATOM 890 N N . GLY A 1 122 ? -19.473 -1.049 8.575 1.00 92.38 122 GLY A N 1
ATOM 891 C CA . GLY A 1 122 ? -19.663 -1.413 7.174 1.00 92.38 122 GLY A CA 1
ATOM 892 C C . GLY A 1 122 ? -18.654 -0.790 6.206 1.00 92.38 122 GLY A C 1
ATOM 893 O O . GLY A 1 122 ? -18.869 -0.878 4.997 1.00 92.38 122 GLY A O 1
ATOM 894 N N . LEU A 1 123 ? -17.570 -0.177 6.699 1.00 95.44 123 LEU A N 1
ATOM 895 C CA . LEU A 1 123 ? -16.435 0.227 5.866 1.00 95.44 123 LEU A CA 1
ATOM 896 C C . LEU A 1 123 ? -15.830 -1.005 5.182 1.00 95.44 123 LEU A C 1
ATOM 898 O O . LEU A 1 123 ? -15.580 -2.009 5.844 1.00 95.44 123 LEU A O 1
ATOM 902 N N . ARG A 1 124 ? -15.580 -0.943 3.873 1.00 97.56 124 ARG A N 1
ATOM 903 C CA . ARG A 1 124 ? -15.033 -2.070 3.101 1.00 97.56 124 ARG A CA 1
ATOM 904 C C . ARG A 1 124 ? -13.582 -1.801 2.774 1.00 97.56 124 ARG A C 1
ATOM 906 O O . ARG A 1 124 ? -13.280 -0.869 2.029 1.00 97.56 124 ARG A O 1
ATOM 913 N N . VAL A 1 125 ? -12.692 -2.620 3.316 1.00 98.19 125 VAL A N 1
ATOM 914 C CA . VAL A 1 125 ? -11.248 -2.406 3.200 1.00 98.19 125 VAL A CA 1
ATOM 915 C C . VAL A 1 125 ? -10.615 -3.605 2.522 1.00 98.19 125 VAL A C 1
ATOM 917 O O . VAL A 1 125 ? -10.782 -4.738 2.973 1.00 98.19 125 VAL A O 1
ATOM 920 N N . LEU A 1 126 ? -9.875 -3.354 1.444 1.00 98.56 126 LEU A N 1
ATOM 921 C CA . LEU A 1 126 ? -8.998 -4.346 0.834 1.00 98.56 126 LEU A CA 1
ATOM 922 C C . LEU A 1 126 ? -7.570 -4.124 1.323 1.00 98.56 126 LEU A C 1
ATOM 924 O O . LEU A 1 126 ? -6.993 -3.067 1.081 1.00 98.56 126 LEU A O 1
ATOM 928 N N . VAL A 1 127 ? -6.989 -5.141 1.952 1.00 98.75 127 VAL A N 1
ATOM 929 C CA . VAL A 1 127 ? -5.567 -5.173 2.299 1.00 98.75 127 VAL A CA 1
ATOM 930 C C . VAL A 1 127 ? -4.855 -6.145 1.366 1.00 98.75 127 VAL A C 1
ATOM 932 O O . VAL A 1 127 ? -5.283 -7.293 1.219 1.00 98.75 127 VAL A O 1
ATOM 935 N N . THR A 1 128 ? -3.780 -5.694 0.723 1.00 98.62 128 THR A N 1
ATOM 936 C CA . THR A 1 128 ? -2.996 -6.531 -0.192 1.00 98.62 128 THR A CA 1
ATOM 937 C C . THR A 1 128 ? -1.556 -6.706 0.271 1.00 98.62 128 THR A C 1
ATOM 939 O O . THR A 1 128 ? -1.016 -5.864 0.985 1.00 98.62 128 THR A O 1
ATOM 942 N N . GLY A 1 129 ? -0.940 -7.812 -0.141 1.00 98.00 129 GLY A N 1
ATOM 943 C CA . GLY A 1 129 ? 0.480 -8.100 0.055 1.00 98.00 129 GLY A CA 1
ATOM 944 C C . GLY A 1 129 ? 1.073 -8.749 -1.191 1.00 98.00 129 GLY A C 1
ATOM 945 O O . GLY A 1 129 ? 0.345 -9.324 -1.997 1.00 98.00 129 GLY A O 1
ATOM 946 N N . PHE A 1 130 ? 2.388 -8.682 -1.365 1.00 97.44 130 PHE A N 1
ATOM 947 C CA . PHE A 1 130 ? 3.066 -9.281 -2.513 1.00 97.44 130 PHE A CA 1
ATOM 948 C C . PHE A 1 130 ? 3.568 -10.688 -2.216 1.00 97.44 130 PHE A C 1
ATOM 950 O O . PHE A 1 130 ? 4.139 -10.948 -1.158 1.00 97.44 130 PHE A O 1
ATOM 957 N N . A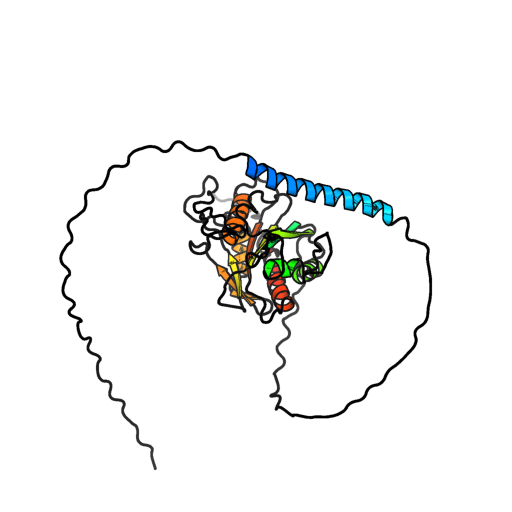SN A 1 131 ? 3.408 -11.576 -3.193 1.00 95.25 131 ASN A N 1
ATOM 958 C CA . ASN A 1 131 ? 4.021 -12.897 -3.217 1.00 95.25 131 ASN A CA 1
ATOM 959 C C . ASN A 1 131 ? 5.561 -12.810 -3.280 1.00 95.25 131 ASN A C 1
ATOM 961 O O . ASN A 1 131 ? 6.168 -11.736 -3.368 1.00 95.25 131 ASN A O 1
ATOM 965 N N . ASP A 1 132 ? 6.212 -13.964 -3.229 1.00 92.25 132 ASP A N 1
ATOM 966 C CA . ASP A 1 132 ? 7.654 -14.067 -3.406 1.00 92.25 132 ASP A CA 1
ATOM 967 C C . ASP A 1 132 ? 8.064 -13.651 -4.824 1.00 92.25 132 ASP A C 1
ATOM 969 O O . ASP A 1 132 ? 7.327 -13.834 -5.792 1.00 92.25 132 ASP A O 1
ATOM 973 N N . TRP A 1 133 ? 9.278 -13.115 -4.950 1.00 88.00 133 TRP A N 1
ATOM 974 C CA . TRP A 1 133 ? 9.831 -12.670 -6.235 1.00 88.00 133 TRP A CA 1
ATOM 975 C C . TRP A 1 133 ? 11.154 -13.340 -6.607 1.00 88.00 133 TRP A C 1
ATOM 977 O O . TRP A 1 133 ? 11.614 -13.226 -7.739 1.00 88.00 133 TRP A O 1
ATOM 987 N N . ARG A 1 134 ? 11.783 -14.043 -5.659 1.00 85.06 134 ARG A N 1
ATOM 988 C CA . ARG A 1 134 ? 13.040 -14.773 -5.862 1.00 85.06 134 ARG A CA 1
ATOM 989 C C . ARG A 1 134 ? 12.843 -16.251 -5.599 1.00 85.06 134 ARG A C 1
ATOM 991 O O . ARG A 1 134 ? 11.937 -16.649 -4.877 1.00 85.06 134 ARG A O 1
ATOM 998 N N . GLU A 1 135 ? 13.758 -17.049 -6.142 1.00 84.50 135 GLU A N 1
ATOM 999 C CA . GLU A 1 135 ? 13.878 -18.479 -5.840 1.00 84.50 135 GLU A CA 1
ATOM 1000 C C . GLU A 1 135 ? 12.607 -19.289 -6.136 1.00 84.50 135 GLU A C 1
ATOM 1002 O O . GLU A 1 135 ? 12.371 -20.296 -5.482 1.00 84.50 135 GLU A O 1
ATOM 1007 N N . LEU A 1 136 ? 11.786 -18.884 -7.107 1.00 85.69 136 LEU A N 1
ATOM 1008 C CA . LEU A 1 136 ? 10.421 -19.393 -7.328 1.00 85.69 136 LEU A CA 1
ATOM 1009 C C . LEU A 1 136 ? 10.317 -20.870 -7.751 1.00 85.69 136 LEU A C 1
ATOM 1011 O O . LEU A 1 136 ? 9.207 -21.386 -7.877 1.00 85.69 136 LEU A O 1
ATOM 1015 N N . GLY A 1 137 ? 11.446 -21.555 -7.935 1.00 86.00 137 GLY A N 1
ATOM 1016 C CA . GLY A 1 137 ? 11.513 -22.943 -8.380 1.00 86.00 137 GLY A CA 1
ATOM 1017 C C . GLY A 1 137 ? 11.413 -23.099 -9.898 1.00 86.00 137 GLY A C 1
ATOM 1018 O O . GLY A 1 137 ? 11.370 -22.122 -10.640 1.00 86.00 137 GLY A O 1
ATOM 1019 N N . GLU A 1 138 ? 11.401 -24.357 -10.338 1.00 85.00 138 GLU A N 1
ATOM 1020 C CA . GLU A 1 138 ? 11.284 -24.759 -11.743 1.00 85.00 138 GLU A CA 1
ATOM 1021 C C . GLU A 1 138 ? 10.129 -25.771 -11.882 1.00 85.00 138 GLU A C 1
ATOM 1023 O O . GLU A 1 138 ? 10.265 -26.903 -11.398 1.00 85.00 138 GLU A O 1
ATOM 1028 N N . PRO A 1 139 ? 8.988 -25.403 -12.507 1.00 84.94 139 PRO A N 1
ATOM 1029 C CA . PRO A 1 139 ? 8.680 -24.088 -13.088 1.00 84.94 139 PRO A CA 1
ATOM 1030 C C . PRO A 1 139 ? 8.460 -22.991 -12.020 1.00 84.94 139 PRO A C 1
ATOM 1032 O O . PRO A 1 139 ? 8.128 -23.326 -10.879 1.00 84.94 139 PRO A O 1
ATOM 1035 N N . PRO A 1 140 ? 8.580 -21.693 -12.374 1.00 85.94 140 PRO A N 1
ATOM 1036 C CA . PRO A 1 140 ? 8.360 -20.594 -11.432 1.00 85.94 140 PRO A CA 1
ATOM 1037 C C . PRO A 1 140 ? 6.953 -20.605 -10.818 1.00 85.94 140 PRO A C 1
ATOM 1039 O O . PRO A 1 140 ? 5.951 -20.545 -11.533 1.00 85.94 140 PRO A O 1
ATOM 1042 N N . ASN A 1 141 ? 6.868 -20.619 -9.485 1.00 86.50 141 ASN A N 1
ATOM 1043 C CA . ASN A 1 141 ? 5.621 -20.433 -8.746 1.00 86.50 141 ASN A CA 1
ATOM 1044 C C . ASN A 1 141 ? 5.476 -18.983 -8.252 1.00 86.50 141 ASN A C 1
ATOM 1046 O O . ASN A 1 141 ? 5.864 -18.654 -7.132 1.00 86.50 141 ASN A O 1
ATOM 1050 N N . VAL A 1 142 ? 4.860 -18.125 -9.070 1.00 87.56 142 VAL A N 1
ATOM 1051 C CA . VAL A 1 142 ? 4.603 -16.704 -8.742 1.00 87.56 142 VAL A CA 1
ATOM 1052 C C . VAL A 1 142 ? 3.580 -16.487 -7.621 1.00 87.56 142 VAL A C 1
ATOM 1054 O O . VAL A 1 142 ? 3.373 -15.357 -7.190 1.00 87.56 142 VAL A O 1
ATOM 1057 N N . TRP A 1 143 ? 2.941 -17.559 -7.146 1.00 87.81 143 TRP A N 1
ATOM 1058 C CA . TRP A 1 143 ? 1.977 -17.528 -6.046 1.00 87.81 143 TRP A CA 1
ATOM 1059 C C . TRP A 1 143 ? 2.571 -17.999 -4.719 1.00 87.81 143 TRP A C 1
ATOM 1061 O O . TRP A 1 143 ? 1.852 -18.119 -3.727 1.00 87.81 143 TRP A O 1
ATOM 1071 N N . ARG A 1 144 ? 3.881 -18.260 -4.662 1.00 88.19 144 ARG A N 1
ATOM 1072 C CA . ARG A 1 144 ? 4.533 -18.636 -3.407 1.00 88.19 144 ARG A CA 1
ATOM 1073 C C . ARG A 1 144 ? 4.521 -17.470 -2.414 1.00 88.19 144 ARG A C 1
ATOM 1075 O O . ARG A 1 144 ? 4.661 -16.315 -2.807 1.00 88.19 144 ARG A O 1
ATOM 1082 N N . CYS A 1 145 ? 4.341 -17.784 -1.135 1.00 87.75 145 CYS A N 1
ATOM 1083 C CA . CYS A 1 145 ? 4.241 -16.824 -0.033 1.00 87.75 145 CYS A CA 1
ATOM 1084 C C . CYS A 1 145 ? 5.107 -17.240 1.157 1.00 87.75 145 CYS A C 1
ATOM 1086 O O . CYS A 1 145 ? 4.656 -17.289 2.301 1.00 87.75 145 CYS A O 1
ATOM 1088 N N . ARG A 1 146 ? 6.356 -17.607 0.881 1.00 87.56 146 ARG A N 1
ATOM 1089 C CA . ARG A 1 146 ? 7.271 -18.138 1.885 1.00 87.56 146 ARG A CA 1
ATOM 1090 C C . ARG A 1 146 ? 8.208 -17.064 2.419 1.00 87.56 146 ARG A C 1
ATOM 1092 O O . ARG A 1 146 ? 8.507 -17.086 3.605 1.00 87.56 146 ARG A O 1
ATOM 1099 N N . ASP A 1 147 ? 8.660 -16.129 1.603 1.00 89.00 147 ASP A N 1
ATOM 1100 C CA . ASP A 1 147 ? 9.786 -15.262 1.962 1.00 89.00 147 ASP A CA 1
ATOM 1101 C C . ASP A 1 147 ? 9.393 -13.782 2.018 1.00 89.00 147 ASP A C 1
ATOM 1103 O O . ASP A 1 147 ? 10.022 -12.999 2.729 1.00 89.00 147 ASP A O 1
ATOM 1107 N N . ASN A 1 148 ? 8.345 -13.382 1.294 1.00 93.88 148 ASN A N 1
ATOM 1108 C CA . ASN A 1 148 ? 7.872 -12.008 1.299 1.00 93.88 148 ASN A CA 1
ATOM 1109 C C . ASN A 1 148 ? 7.038 -11.724 2.561 1.00 93.88 148 ASN A C 1
ATOM 1111 O O . ASN A 1 148 ? 5.959 -12.311 2.727 1.00 93.88 148 ASN A O 1
ATOM 1115 N N . PRO A 1 149 ? 7.478 -10.796 3.435 1.00 95.44 149 PRO A N 1
ATOM 1116 C CA . PRO A 1 149 ? 6.780 -10.534 4.684 1.00 95.44 149 PRO A CA 1
ATOM 1117 C C . PRO A 1 149 ? 5.365 -10.005 4.457 1.00 95.44 149 PRO A C 1
ATOM 1119 O O . PRO A 1 149 ? 4.464 -10.344 5.217 1.00 95.44 149 PRO A O 1
ATOM 1122 N N . SER A 1 150 ? 5.134 -9.243 3.384 1.00 97.25 150 SER A N 1
ATOM 1123 C CA . SER A 1 150 ? 3.809 -8.685 3.105 1.00 97.25 150 SER A CA 1
ATOM 1124 C C . SER A 1 150 ? 2.775 -9.771 2.799 1.00 97.25 150 SER A C 1
ATOM 1126 O O . SER A 1 150 ? 1.639 -9.655 3.251 1.00 97.25 150 SER A O 1
ATOM 1128 N N . CYS A 1 151 ? 3.157 -10.865 2.124 1.00 95.62 151 CYS A N 1
ATOM 1129 C CA . CYS A 1 151 ? 2.263 -12.012 1.992 1.00 95.62 151 CYS A CA 1
ATOM 1130 C C . CYS A 1 151 ? 2.142 -12.806 3.297 1.00 95.62 151 CYS A C 1
ATOM 1132 O O . CYS A 1 151 ? 1.027 -13.123 3.707 1.00 95.62 151 CYS A O 1
ATOM 1134 N N . ARG A 1 152 ? 3.261 -13.102 3.977 1.00 94.38 152 ARG A N 1
ATOM 1135 C CA . ARG A 1 152 ? 3.272 -13.859 5.247 1.00 94.38 152 ARG A CA 1
ATOM 1136 C C . ARG A 1 152 ? 2.346 -13.250 6.298 1.00 94.38 152 ARG A C 1
ATOM 1138 O O . ARG A 1 152 ? 1.629 -13.981 6.973 1.00 94.38 152 ARG A O 1
ATOM 1145 N N . LEU A 1 153 ? 2.299 -11.922 6.396 1.00 96.75 153 LEU A N 1
ATOM 1146 C CA . LEU A 1 153 ? 1.376 -11.220 7.291 1.00 96.75 153 LEU A CA 1
ATOM 1147 C C . LEU A 1 153 ? -0.101 -11.546 7.013 1.00 96.75 153 LEU A C 1
ATOM 1149 O O . LEU A 1 153 ? -0.904 -11.526 7.944 1.00 96.75 153 LEU A O 1
ATOM 1153 N N . LEU A 1 154 ? -0.458 -11.856 5.762 1.00 96.62 154 LEU A N 1
ATOM 1154 C CA . LEU A 1 154 ? -1.829 -12.136 5.331 1.00 96.62 154 LEU A CA 1
ATOM 1155 C C . LEU A 1 154 ? -2.197 -13.621 5.364 1.00 96.62 154 LEU A C 1
ATOM 1157 O O . LEU A 1 154 ? -3.312 -13.964 5.756 1.00 96.62 154 LEU A O 1
ATOM 1161 N N . VAL A 1 155 ? -1.284 -14.497 4.944 1.00 93.56 155 VAL A N 1
ATOM 1162 C CA . VAL A 1 155 ? -1.563 -15.938 4.801 1.00 93.56 155 VAL A CA 1
ATOM 1163 C C . VAL A 1 155 ? -1.041 -16.779 5.966 1.00 93.56 155 VAL A C 1
ATOM 1165 O O . VAL A 1 155 ? -1.491 -17.905 6.150 1.00 93.56 155 VAL A O 1
ATOM 1168 N N . GLY A 1 156 ? -0.122 -16.235 6.767 1.00 91.00 156 GLY A N 1
ATOM 1169 C CA . GLY A 1 156 ? 0.554 -16.956 7.840 1.00 91.00 156 GLY A CA 1
ATOM 1170 C C . GLY A 1 156 ? 1.6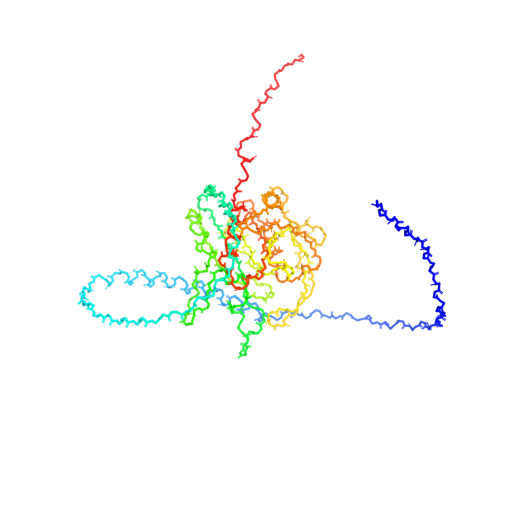68 -17.861 7.321 1.00 91.00 156 GLY A C 1
ATOM 1171 O O . GLY A 1 156 ? 2.240 -17.635 6.252 1.00 91.00 156 GLY A O 1
ATOM 1172 N N . ASP A 1 157 ? 2.005 -18.884 8.100 1.00 84.19 157 ASP A N 1
ATOM 1173 C CA . ASP A 1 157 ? 2.990 -19.878 7.690 1.00 84.19 157 ASP A CA 1
ATOM 1174 C C . ASP A 1 157 ? 2.436 -20.795 6.597 1.00 84.19 157 ASP A C 1
ATOM 1176 O O . ASP A 1 157 ? 1.273 -21.204 6.625 1.00 84.19 157 ASP A O 1
ATOM 1180 N N . GLU A 1 158 ? 3.298 -21.143 5.640 1.00 68.38 158 GLU A N 1
ATOM 1181 C CA . GLU A 1 158 ? 2.976 -22.042 4.534 1.00 68.38 158 GLU A CA 1
ATOM 1182 C C . GLU A 1 158 ? 2.487 -23.391 5.089 1.00 68.38 158 GLU A C 1
ATOM 1184 O O . GLU A 1 158 ? 3.266 -24.216 5.574 1.00 68.38 158 GLU A O 1
ATOM 1189 N N . ARG A 1 159 ? 1.169 -23.621 5.055 1.00 59.97 159 ARG A N 1
ATOM 1190 C CA . ARG A 1 159 ? 0.598 -24.925 5.386 1.00 59.97 159 ARG A CA 1
ATOM 1191 C C . ARG A 1 159 ? 0.839 -25.872 4.223 1.00 59.97 159 ARG A C 1
ATOM 1193 O O . ARG A 1 159 ? 0.368 -25.651 3.109 1.00 59.97 159 ARG A O 1
ATOM 1200 N N . SER A 1 160 ? 1.518 -26.974 4.502 1.00 46.47 160 SER A N 1
ATOM 1201 C CA . SER A 1 160 ? 1.681 -28.076 3.563 1.00 46.47 160 SER A CA 1
ATOM 1202 C C . SER A 1 160 ? 0.311 -28.672 3.185 1.00 46.47 160 SER A C 1
ATOM 1204 O O . SER A 1 160 ? -0.221 -29.496 3.925 1.00 46.47 160 SER A O 1
ATOM 1206 N N . GLY A 1 161 ? -0.249 -28.294 2.029 1.00 49.50 161 GLY A N 1
ATOM 1207 C CA . GLY A 1 161 ? -1.233 -29.121 1.312 1.00 49.50 161 GLY A CA 1
ATOM 1208 C C . GLY A 1 161 ? -2.718 -28.728 1.356 1.00 49.50 161 GLY A C 1
ATOM 1209 O O . GLY A 1 161 ? -3.554 -29.628 1.359 1.00 49.50 161 GLY A O 1
ATOM 1210 N N . GLY A 1 162 ? -3.070 -27.438 1.358 1.00 53.56 162 GLY A N 1
ATOM 1211 C CA . GLY A 1 162 ? -4.447 -26.984 1.088 1.00 53.56 162 GLY A CA 1
ATOM 1212 C C . GLY A 1 162 ? -4.597 -26.371 -0.311 1.00 53.56 162 GLY A C 1
ATOM 1213 O O . GLY A 1 162 ? -3.766 -25.558 -0.700 1.00 53.56 162 GLY A O 1
ATOM 1214 N N . ASP A 1 163 ? -5.654 -26.734 -1.049 1.00 58.16 163 ASP A N 1
ATOM 1215 C CA . ASP A 1 163 ? -5.971 -26.170 -2.379 1.00 58.16 163 ASP A CA 1
ATOM 1216 C C . ASP A 1 163 ? -6.621 -24.766 -2.311 1.00 58.16 163 ASP A C 1
ATOM 1218 O O . ASP A 1 163 ? -6.718 -24.077 -3.327 1.00 58.16 163 ASP A O 1
ATOM 1222 N N . GLU A 1 164 ? -7.056 -24.316 -1.126 1.00 68.44 164 GLU A N 1
ATOM 1223 C CA . GLU A 1 164 ? -7.630 -22.982 -0.899 1.00 68.44 164 GLU A CA 1
ATOM 1224 C C . GLU A 1 164 ? -6.719 -22.143 0.010 1.00 68.44 164 GLU A C 1
ATOM 1226 O O . GLU A 1 164 ? -6.295 -22.587 1.080 1.00 68.44 164 GLU A O 1
ATOM 1231 N N . MET A 1 165 ? -6.423 -20.910 -0.416 1.00 70.62 165 MET A N 1
ATOM 1232 C CA . MET A 1 165 ? -5.648 -19.958 0.378 1.00 70.62 165 MET A CA 1
ATOM 1233 C C . MET A 1 165 ? -6.488 -19.486 1.569 1.00 70.62 165 MET A C 1
ATOM 1235 O O . MET A 1 165 ? -7.533 -18.857 1.394 1.00 70.62 165 MET A O 1
ATOM 1239 N N . ALA A 1 166 ? -6.029 -19.792 2.781 1.00 83.50 166 ALA A N 1
ATOM 1240 C CA . ALA A 1 166 ? -6.655 -19.330 4.010 1.00 83.50 166 ALA A CA 1
ATOM 1241 C C . ALA A 1 166 ? -6.052 -17.981 4.442 1.00 83.50 166 ALA A C 1
ATOM 1243 O O . ALA A 1 166 ? -4.834 -17.824 4.507 1.00 83.50 166 ALA A O 1
ATOM 1244 N N . TRP A 1 167 ? -6.909 -17.005 4.749 1.00 92.50 167 TRP A N 1
ATOM 1245 C CA . TRP A 1 167 ? -6.509 -15.703 5.298 1.00 92.50 167 TRP A CA 1
ATOM 1246 C C . TRP A 1 167 ? -6.398 -15.801 6.822 1.00 92.50 167 TRP A C 1
ATOM 1248 O O . TRP A 1 167 ? -7.311 -15.378 7.540 1.00 92.50 167 TRP A O 1
ATOM 1258 N N . GLU A 1 168 ? -5.318 -16.433 7.280 1.00 90.81 168 GLU A N 1
ATOM 1259 C CA . GLU A 1 168 ? -5.025 -16.754 8.689 1.00 90.81 168 GLU A CA 1
ATOM 1260 C C . GLU A 1 168 ? -3.674 -16.171 9.146 1.00 90.81 168 GLU A C 1
ATOM 1262 O O . GLU A 1 168 ? -3.060 -16.651 10.096 1.00 90.81 168 GLU A O 1
ATOM 1267 N N . GLY A 1 169 ? -3.160 -15.160 8.442 1.00 94.88 169 GLY A N 1
ATOM 1268 C CA . GLY A 1 169 ? -1.934 -14.485 8.847 1.00 94.88 169 GLY A CA 1
ATOM 1269 C C . GLY A 1 169 ? -2.120 -13.591 10.079 1.00 94.88 169 GLY A C 1
ATOM 1270 O O . GLY A 1 169 ? -3.228 -13.114 10.350 1.00 94.88 169 GLY A O 1
ATOM 1271 N N . PRO A 1 170 ? -1.030 -13.291 10.807 1.00 96.56 170 PRO A N 1
ATOM 1272 C CA . PRO A 1 170 ? -1.097 -12.547 12.065 1.00 96.56 170 PRO A CA 1
ATOM 1273 C C . PRO A 1 170 ? -1.671 -11.130 11.906 1.00 96.56 170 PRO A C 1
ATOM 1275 O O . PRO A 1 170 ? -2.272 -10.600 12.840 1.00 96.56 170 PRO A O 1
ATOM 1278 N N . LEU A 1 171 ? -1.540 -10.502 10.729 1.00 98.00 171 LEU A N 1
ATOM 1279 C CA . LEU A 1 171 ? -2.168 -9.204 10.467 1.00 98.00 171 LEU A CA 1
ATOM 1280 C C . LEU A 1 171 ? -3.688 -9.334 10.316 1.00 98.00 171 LEU A C 1
ATOM 1282 O O . LEU A 1 171 ? -4.431 -8.488 10.812 1.00 98.00 171 LEU A O 1
ATOM 1286 N N . VAL A 1 172 ? -4.156 -10.395 9.657 1.00 97.50 172 VAL A N 1
ATOM 1287 C CA . VAL A 1 172 ? -5.585 -10.634 9.423 1.00 97.50 172 VAL A CA 1
ATOM 1288 C C . VAL A 1 172 ? -6.331 -10.780 10.744 1.00 97.50 172 VAL A C 1
ATOM 1290 O O . VAL A 1 172 ? -7.356 -10.123 10.949 1.00 97.50 172 VAL A O 1
ATOM 1293 N N . ASP A 1 173 ? -5.796 -11.599 11.647 1.00 96.25 173 ASP A N 1
ATOM 1294 C CA . ASP A 1 173 ? -6.395 -11.843 12.958 1.00 96.25 173 ASP A CA 1
ATOM 1295 C C . ASP A 1 173 ? -6.476 -10.557 13.782 1.00 96.25 173 ASP A C 1
ATOM 1297 O O . ASP A 1 173 ? -7.521 -10.249 14.362 1.00 96.25 173 ASP A O 1
ATOM 1301 N N . ARG A 1 174 ? -5.407 -9.752 13.771 1.00 97.00 174 ARG A N 1
ATOM 1302 C CA . ARG A 1 174 ? -5.359 -8.467 14.481 1.00 97.00 174 ARG A CA 1
ATOM 1303 C C . ARG A 1 174 ? -6.380 -7.468 13.948 1.00 97.00 174 ARG A C 1
ATOM 1305 O O . ARG A 1 174 ? -7.112 -6.885 14.743 1.00 97.00 174 ARG A O 1
ATOM 1312 N N . LEU A 1 175 ? -6.465 -7.287 12.630 1.00 97.25 175 LEU A N 1
ATOM 1313 C CA . LEU A 1 175 ? -7.400 -6.335 12.022 1.00 97.25 175 LEU A CA 1
ATOM 1314 C C . LEU A 1 175 ? -8.860 -6.723 12.286 1.00 97.25 175 LEU A C 1
ATOM 1316 O O . LEU A 1 175 ? -9.662 -5.883 12.699 1.00 97.25 175 LEU A O 1
ATOM 1320 N N . ARG A 1 176 ? -9.197 -8.010 12.122 1.00 96.38 176 ARG A N 1
ATOM 1321 C CA . ARG A 1 176 ? -10.547 -8.523 12.405 1.00 96.38 176 ARG A CA 1
ATOM 1322 C C . ARG A 1 176 ? -10.924 -8.378 13.877 1.00 96.38 176 ARG A C 1
ATOM 1324 O O . ARG A 1 176 ? -12.064 -8.029 14.171 1.00 96.38 176 ARG A O 1
ATOM 1331 N N . ALA A 1 177 ? -9.988 -8.641 14.789 1.00 95.75 177 ALA A N 1
ATOM 1332 C CA . ALA A 1 177 ? -10.226 -8.517 16.223 1.00 95.75 177 ALA A CA 1
ATOM 1333 C C . ALA A 1 177 ? -10.385 -7.054 16.665 1.00 95.75 177 ALA A C 1
ATOM 1335 O O . ALA A 1 177 ? -11.258 -6.756 17.478 1.00 95.75 177 ALA A O 1
ATOM 1336 N N . ALA A 1 178 ? -9.562 -6.148 16.132 1.00 95.12 178 ALA A N 1
ATOM 1337 C CA . ALA A 1 178 ? -9.569 -4.737 16.509 1.00 95.12 178 ALA A CA 1
ATOM 1338 C C . ALA A 1 178 ? -10.775 -3.970 15.946 1.00 95.12 178 ALA A C 1
ATOM 1340 O O . ALA A 1 178 ? -11.266 -3.046 16.588 1.00 95.12 178 ALA A O 1
ATOM 1341 N N . ALA A 1 179 ? -11.264 -4.356 14.765 1.00 95.19 179 ALA A N 1
ATOM 1342 C CA . ALA A 1 179 ? -12.363 -3.674 14.091 1.00 95.19 179 ALA A CA 1
ATOM 1343 C C . ALA A 1 179 ? -13.345 -4.672 13.450 1.00 95.19 179 ALA A C 1
ATOM 1345 O O . ALA A 1 179 ? -13.386 -4.810 12.223 1.00 95.19 179 ALA A O 1
ATOM 1346 N N . PRO A 1 180 ? -14.176 -5.359 14.257 1.00 95.12 180 PRO A N 1
ATOM 1347 C CA . PRO A 1 180 ? -15.120 -6.362 13.759 1.00 95.12 180 PRO A CA 1
ATOM 1348 C C . PRO A 1 180 ? -16.260 -5.770 12.913 1.00 95.12 180 PRO A C 1
ATOM 1350 O O . PRO A 1 180 ? -16.925 -6.506 12.189 1.00 95.12 180 PRO A O 1
ATOM 1353 N N . GLY A 1 181 ? -16.501 -4.456 13.000 1.00 94.88 181 GLY A N 1
ATOM 1354 C CA . GLY A 1 181 ? -17.502 -3.748 12.194 1.00 94.88 181 GLY A CA 1
ATOM 1355 C C . GLY A 1 181 ? -17.053 -3.416 10.764 1.00 94.88 181 GLY A C 1
ATOM 1356 O O . GLY A 1 181 ? -17.875 -2.968 9.967 1.00 94.88 181 GLY A O 1
ATOM 1357 N N . VAL A 1 182 ? -15.774 -3.623 10.434 1.00 96.50 182 VAL A N 1
ATOM 1358 C CA . VAL A 1 182 ? -15.204 -3.391 9.098 1.00 96.50 182 VAL A CA 1
ATOM 1359 C C . VAL A 1 182 ? -15.320 -4.668 8.259 1.00 96.50 182 VAL A C 1
ATOM 1361 O O . VAL A 1 182 ? -15.002 -5.769 8.712 1.00 96.50 182 VAL A O 1
ATOM 1364 N N . GLU A 1 183 ? -15.746 -4.534 7.004 1.00 97.44 183 GLU A N 1
ATOM 1365 C CA . GLU A 1 183 ? -15.724 -5.619 6.022 1.00 97.44 183 GLU A CA 1
ATOM 1366 C C . GLU A 1 183 ? -14.307 -5.751 5.445 1.00 97.44 183 GLU A C 1
ATOM 1368 O O . GLU A 1 183 ? -13.944 -5.127 4.444 1.00 97.44 183 GLU A O 1
ATOM 1373 N N . TRP A 1 184 ? -13.496 -6.576 6.103 1.00 97.62 184 TRP A N 1
ATOM 1374 C CA . TRP A 1 184 ? -12.126 -6.862 5.691 1.00 97.62 184 TRP A CA 1
ATOM 1375 C C . TRP A 1 184 ? -12.056 -7.845 4.523 1.00 97.62 184 TRP A C 1
ATOM 1377 O O . TRP A 1 184 ? -12.573 -8.965 4.594 1.00 97.62 184 TRP A O 1
ATOM 1387 N N . ARG A 1 185 ? -11.322 -7.462 3.479 1.00 98.06 185 ARG A N 1
ATOM 1388 C CA . ARG A 1 185 ? -10.931 -8.320 2.359 1.00 98.06 185 ARG A CA 1
ATOM 1389 C C . ARG A 1 185 ? -9.415 -8.365 2.257 1.00 98.06 185 ARG A C 1
ATOM 1391 O O . ARG A 1 185 ? -8.741 -7.362 2.471 1.00 98.06 185 ARG A O 1
ATOM 1398 N N . PHE A 1 186 ? -8.895 -9.528 1.891 1.00 97.56 186 PHE A N 1
ATOM 1399 C CA . PHE A 1 186 ? -7.463 -9.771 1.780 1.00 97.56 186 PHE A CA 1
ATOM 1400 C C . PHE A 1 186 ? -7.149 -10.364 0.411 1.00 97.56 186 PHE A C 1
ATOM 1402 O O . PHE A 1 186 ? -7.954 -11.124 -0.132 1.00 97.56 186 PHE A O 1
ATOM 1409 N N . SER A 1 187 ? -6.007 -9.985 -0.157 1.00 96.69 187 SER A N 1
ATOM 1410 C CA . SER A 1 187 ? -5.509 -10.542 -1.415 1.00 96.69 187 SER A CA 1
ATOM 1411 C C . SER A 1 187 ? -3.988 -10.572 -1.425 1.00 96.69 187 SER A C 1
ATOM 1413 O O . SER A 1 187 ? -3.339 -9.686 -0.874 1.00 96.69 187 SER A O 1
ATOM 1415 N N . THR A 1 188 ? -3.410 -11.542 -2.125 1.00 95.75 188 THR A N 1
ATOM 1416 C CA . THR A 1 188 ? -1.994 -11.508 -2.497 1.00 95.75 188 THR A CA 1
ATOM 1417 C C . THR A 1 188 ? -1.862 -11.075 -3.951 1.00 95.75 188 THR A C 1
ATOM 1419 O O . THR A 1 188 ? -2.784 -11.272 -4.748 1.00 95.75 188 THR A O 1
ATOM 1422 N N . LEU A 1 189 ? -0.732 -10.467 -4.291 1.00 96.75 189 LEU A N 1
ATOM 1423 C CA . LEU A 1 189 ? -0.411 -9.991 -5.628 1.00 96.75 189 LEU A CA 1
ATOM 1424 C C . LEU A 1 189 ? 0.892 -10.652 -6.099 1.00 96.75 189 LEU A C 1
ATOM 1426 O O . LEU A 1 189 ? 1.918 -10.499 -5.425 1.00 96.75 189 LEU A O 1
ATOM 1430 N N . PRO A 1 190 ? 0.908 -11.349 -7.251 1.00 95.69 190 PRO A N 1
ATOM 1431 C CA . PRO A 1 190 ? 2.160 -11.784 -7.847 1.00 95.69 190 PRO A CA 1
ATOM 1432 C C . PRO A 1 190 ? 3.029 -10.568 -8.170 1.00 95.69 190 PRO A C 1
ATOM 1434 O O . PRO A 1 190 ? 2.537 -9.503 -8.551 1.00 95.69 190 PRO A O 1
ATOM 1437 N N . VAL A 1 191 ? 4.343 -10.738 -8.044 1.00 96.44 191 VAL A N 1
ATOM 1438 C CA . VAL A 1 191 ? 5.327 -9.693 -8.350 1.00 96.44 191 VAL A CA 1
ATOM 1439 C C . VAL A 1 191 ? 5.539 -9.652 -9.869 1.00 96.44 191 VAL A C 1
ATOM 1441 O O . VAL A 1 191 ? 6.606 -9.984 -10.365 1.00 96.44 191 VAL A O 1
ATOM 1444 N N . THR A 1 192 ? 4.489 -9.294 -10.616 1.00 96.50 192 THR A N 1
ATOM 1445 C CA . THR A 1 192 ? 4.443 -9.250 -12.091 1.00 96.50 192 THR A CA 1
ATOM 1446 C C . THR A 1 192 ? 3.821 -7.956 -12.605 1.00 96.50 192 THR A C 1
ATOM 1448 O O . THR A 1 192 ? 2.879 -7.445 -11.994 1.00 96.50 192 THR A O 1
ATOM 1451 N N . TRP A 1 193 ? 4.280 -7.447 -13.750 1.00 96.81 193 TRP A N 1
ATOM 1452 C CA . TRP A 1 193 ? 3.791 -6.169 -14.288 1.00 96.81 193 TRP A CA 1
ATOM 1453 C C . TRP A 1 193 ? 2.300 -6.175 -14.634 1.00 96.81 193 TRP A C 1
ATOM 1455 O O . TRP A 1 193 ? 1.798 -7.064 -15.328 1.00 96.81 193 TRP A O 1
ATOM 1465 N N . GLY A 1 194 ? 1.599 -5.112 -14.236 1.00 95.56 194 GLY A N 1
ATOM 1466 C CA . GLY A 1 194 ? 0.171 -4.941 -14.504 1.00 95.56 194 GLY A CA 1
ATOM 1467 C C . GLY A 1 194 ? -0.743 -5.790 -13.617 1.00 95.56 194 GLY A C 1
ATOM 1468 O O . GLY A 1 194 ? -1.942 -5.855 -13.888 1.00 95.56 194 GLY A O 1
ATOM 1469 N N . VAL A 1 195 ? -0.217 -6.404 -12.549 1.00 95.00 195 VAL A N 1
ATOM 1470 C CA . VAL A 1 195 ? -1.004 -7.193 -11.582 1.00 95.00 195 VAL A CA 1
ATOM 1471 C C . VAL A 1 195 ? -2.182 -6.412 -10.993 1.00 95.00 195 VAL A C 1
ATOM 1473 O O . VAL A 1 195 ? -3.227 -6.987 -10.700 1.00 95.00 195 VAL A O 1
ATOM 1476 N N . PHE A 1 196 ? -2.033 -5.093 -10.873 1.00 95.31 196 PHE A N 1
ATOM 1477 C CA . PHE A 1 196 ? -3.042 -4.196 -10.317 1.00 95.31 196 PHE A CA 1
ATOM 1478 C C . PHE A 1 196 ? -3.605 -3.209 -11.349 1.00 95.31 196 PHE A C 1
ATOM 1480 O O . PHE A 1 196 ? -4.016 -2.107 -11.000 1.00 95.31 196 PHE A O 1
ATOM 1487 N N . ALA A 1 197 ? -3.595 -3.576 -12.636 1.00 94.50 197 ALA A N 1
ATOM 1488 C CA . ALA A 1 197 ? -4.151 -2.737 -13.702 1.00 94.50 197 ALA A CA 1
ATOM 1489 C C . ALA A 1 197 ? -5.687 -2.613 -13.623 1.00 94.50 197 ALA A C 1
ATOM 1491 O O . ALA A 1 197 ? -6.247 -1.591 -14.009 1.00 94.50 197 ALA A O 1
ATOM 1492 N N . GLU A 1 198 ? -6.373 -3.640 -13.113 1.00 95.19 198 GLU A N 1
ATOM 1493 C CA . GLU A 1 198 ? -7.818 -3.625 -12.859 1.00 95.19 198 GLU A CA 1
ATOM 1494 C C . GLU A 1 198 ? -8.064 -3.418 -11.354 1.00 95.19 198 GLU A C 1
ATOM 1496 O O . GLU A 1 198 ? -8.183 -4.372 -10.587 1.00 95.19 198 GLU A O 1
ATOM 1501 N N . VAL A 1 199 ? -8.096 -2.155 -10.918 1.00 96.69 199 VAL A N 1
ATOM 1502 C CA . VAL A 1 199 ? -8.252 -1.790 -9.498 1.00 96.69 199 VAL A CA 1
ATOM 1503 C C . VAL A 1 199 ? -9.691 -2.038 -9.018 1.00 96.69 199 VAL A C 1
ATOM 1505 O O . VAL A 1 199 ? -10.626 -1.496 -9.620 1.00 96.69 199 VAL A O 1
ATOM 1508 N N . PRO A 1 200 ? -9.908 -2.784 -7.915 1.00 95.25 200 PRO A N 1
ATOM 1509 C CA . PRO A 1 200 ? -11.238 -2.979 -7.340 1.00 95.25 200 PRO A CA 1
ATOM 1510 C C . PRO A 1 200 ? -11.893 -1.656 -6.919 1.00 95.25 200 PRO A C 1
ATOM 1512 O O . PRO A 1 200 ? -11.339 -0.897 -6.128 1.00 95.25 200 PRO A O 1
ATOM 1515 N N . ARG A 1 201 ? -13.100 -1.390 -7.432 1.00 95.12 201 ARG A N 1
ATOM 1516 C CA . ARG A 1 201 ? -13.904 -0.182 -7.131 1.00 95.12 201 ARG A CA 1
ATOM 1517 C C . ARG A 1 201 ? -15.085 -0.454 -6.200 1.00 95.12 201 ARG A C 1
ATOM 1519 O O . ARG A 1 201 ? -15.904 0.410 -5.914 1.00 95.12 201 ARG A O 1
ATOM 1526 N N . ASP A 1 202 ? -15.243 -1.694 -5.762 1.00 95.12 202 ASP A N 1
ATOM 1527 C CA . ASP A 1 202 ? -16.335 -2.105 -4.888 1.00 95.12 202 ASP A CA 1
ATOM 1528 C C . ASP A 1 202 ? -15.935 -2.108 -3.406 1.00 95.12 202 ASP A C 1
ATOM 1530 O O . ASP A 1 202 ? -16.701 -2.599 -2.583 1.00 95.12 202 ASP A O 1
ATOM 1534 N N . VAL A 1 203 ? -14.790 -1.523 -3.054 1.00 96.94 203 VAL A N 1
ATOM 1535 C CA . VAL A 1 203 ? -14.329 -1.265 -1.678 1.00 96.94 203 VAL A CA 1
ATOM 1536 C C . VAL A 1 203 ? -14.288 0.237 -1.416 1.00 96.94 203 VAL A C 1
ATOM 1538 O O . VAL A 1 203 ? -14.493 1.012 -2.339 1.00 96.94 203 VAL A O 1
ATOM 1541 N N . ASP A 1 204 ? -14.098 0.665 -0.174 1.00 96.25 204 ASP A N 1
ATOM 1542 C CA . ASP A 1 204 ? -14.016 2.084 0.190 1.00 96.25 204 ASP A CA 1
ATOM 1543 C C . ASP A 1 204 ? -12.553 2.535 0.327 1.00 96.25 204 ASP A C 1
ATOM 1545 O O . ASP A 1 204 ? -12.206 3.627 -0.129 1.00 96.25 204 ASP A O 1
ATOM 1549 N N . VAL A 1 205 ? -11.699 1.652 0.864 1.00 97.88 205 VAL A N 1
ATOM 1550 C CA . VAL A 1 205 ? -10.262 1.883 1.067 1.00 97.88 205 VAL A CA 1
ATOM 1551 C C . VAL A 1 205 ? -9.440 0.695 0.563 1.00 97.88 205 VAL A C 1
ATOM 1553 O O . VAL A 1 205 ? -9.810 -0.464 0.779 1.00 97.88 205 VAL A O 1
ATOM 1556 N N . ILE A 1 206 ? -8.299 0.976 -0.069 1.00 98.56 206 ILE A N 1
ATOM 1557 C CA . ILE A 1 206 ? -7.263 -0.019 -0.380 1.00 98.56 206 ILE A CA 1
ATOM 1558 C C . ILE A 1 206 ? -5.996 0.303 0.417 1.00 98.56 206 ILE A C 1
ATOM 1560 O O . ILE A 1 206 ? -5.486 1.418 0.350 1.00 98.56 206 ILE A O 1
ATOM 1564 N N . VAL A 1 207 ? -5.443 -0.686 1.118 1.00 98.81 207 VAL A N 1
ATOM 1565 C CA . VAL A 1 207 ? -4.112 -0.600 1.731 1.00 98.81 207 VAL A CA 1
ATOM 1566 C C . VAL A 1 207 ? -3.215 -1.661 1.114 1.00 98.81 207 VAL A C 1
ATOM 1568 O O . VAL A 1 207 ? -3.366 -2.854 1.373 1.00 98.81 207 VAL A O 1
ATOM 1571 N N . ASN A 1 208 ? -2.274 -1.225 0.284 1.00 98.81 208 ASN A N 1
ATOM 1572 C CA . ASN A 1 208 ? -1.279 -2.111 -0.304 1.00 98.81 208 ASN A CA 1
ATOM 1573 C C . ASN A 1 208 ? -0.047 -2.177 0.597 1.00 98.81 208 ASN A C 1
ATOM 1575 O O . ASN A 1 208 ? 0.458 -1.144 1.033 1.00 98.81 208 ASN A O 1
ATOM 1579 N N . ILE A 1 209 ? 0.444 -3.384 0.860 1.00 98.69 209 ILE A N 1
ATOM 1580 C CA . ILE A 1 209 ? 1.615 -3.615 1.701 1.00 98.69 209 ILE A CA 1
ATOM 1581 C C . ILE A 1 209 ? 2.706 -4.234 0.836 1.00 98.69 209 ILE A C 1
ATOM 1583 O O . ILE A 1 209 ? 2.491 -5.252 0.182 1.00 98.69 209 ILE A O 1
ATOM 1587 N N . GLY A 1 210 ? 3.889 -3.634 0.841 1.00 97.56 210 GLY A N 1
ATOM 1588 C CA . GLY A 1 210 ? 5.046 -4.138 0.109 1.00 97.56 210 GLY A CA 1
ATOM 1589 C C . GLY A 1 210 ? 6.279 -4.193 0.990 1.00 97.56 210 GLY A C 1
ATOM 1590 O O . GLY A 1 210 ? 6.412 -3.428 1.937 1.00 97.56 210 GLY A O 1
ATOM 1591 N N . LEU A 1 211 ? 7.209 -5.088 0.674 1.00 95.94 211 LEU A N 1
ATOM 1592 C CA . LEU A 1 211 ? 8.536 -5.040 1.280 1.00 95.94 211 LEU A CA 1
ATOM 1593 C C . LEU A 1 211 ? 9.251 -3.761 0.812 1.00 95.94 211 LEU A C 1
ATOM 1595 O O . LEU A 1 211 ? 9.404 -3.547 -0.390 1.00 95.94 211 LEU A O 1
ATOM 1599 N N . GLY A 1 212 ? 9.703 -2.931 1.747 1.00 87.88 212 GLY A N 1
ATOM 1600 C CA . GLY A 1 212 ? 10.521 -1.752 1.473 1.00 87.88 212 GLY A CA 1
ATOM 1601 C C . GLY A 1 212 ? 11.507 -1.479 2.604 1.00 87.88 212 GLY A C 1
ATOM 1602 O O . GLY A 1 212 ? 11.481 -2.151 3.624 1.00 87.88 212 GLY A O 1
ATOM 1603 N N . ILE A 1 213 ? 12.400 -0.512 2.390 1.00 67.19 213 ILE A N 1
ATOM 1604 C CA . ILE A 1 213 ? 13.490 -0.133 3.308 1.00 67.19 213 ILE A CA 1
ATOM 1605 C C . ILE A 1 213 ? 14.359 -1.331 3.736 1.00 67.19 213 ILE A C 1
ATOM 1607 O O . ILE A 1 213 ? 14.136 -1.996 4.741 1.00 67.19 213 ILE A O 1
ATOM 1611 N N . TYR A 1 214 ? 15.412 -1.593 2.966 1.00 69.88 214 TYR A N 1
ATOM 1612 C CA . TYR A 1 214 ? 16.323 -2.711 3.231 1.00 69.88 214 TYR A CA 1
ATOM 1613 C C . TYR A 1 214 ? 17.304 -2.458 4.387 1.00 69.88 214 TYR A C 1
ATOM 1615 O O . TYR A 1 214 ? 17.979 -3.388 4.822 1.00 69.88 214 TYR A O 1
ATOM 1623 N N . ASP A 1 215 ? 17.421 -1.217 4.860 1.00 80.25 215 ASP A N 1
ATOM 1624 C CA . ASP A 1 215 ? 18.440 -0.768 5.813 1.00 80.25 215 ASP A CA 1
ATOM 1625 C C . ASP A 1 215 ? 17.906 -0.455 7.220 1.00 80.25 215 ASP A C 1
ATOM 1627 O O . ASP A 1 215 ? 18.705 -0.194 8.120 1.00 80.25 215 ASP A O 1
ATOM 1631 N N . ARG A 1 216 ? 16.588 -0.534 7.447 1.00 89.75 216 ARG A N 1
ATOM 1632 C CA . ARG A 1 216 ? 15.968 -0.361 8.769 1.00 89.75 216 ARG A CA 1
ATOM 1633 C C . ARG A 1 216 ? 14.955 -1.459 9.047 1.00 89.75 216 ARG A C 1
ATOM 1635 O O . ARG A 1 216 ? 14.125 -1.755 8.201 1.00 89.75 216 ARG A O 1
ATOM 1642 N N . THR A 1 217 ? 14.998 -2.026 10.248 1.00 92.44 217 THR A N 1
ATOM 1643 C CA . THR A 1 217 ? 14.035 -3.039 10.722 1.00 92.44 217 THR A CA 1
ATOM 1644 C C . THR A 1 217 ? 13.014 -2.475 11.709 1.00 92.44 217 THR A C 1
ATOM 1646 O O . THR A 1 217 ? 12.108 -3.187 12.125 1.00 92.44 217 THR A O 1
ATOM 1649 N N . ASP A 1 218 ? 13.153 -1.201 12.072 1.00 94.25 218 ASP A N 1
ATOM 1650 C CA . ASP A 1 218 ? 12.409 -0.492 13.116 1.00 94.25 218 ASP A CA 1
ATOM 1651 C C . ASP A 1 218 ? 11.493 0.610 12.557 1.00 94.25 218 ASP A C 1
ATOM 1653 O O . ASP A 1 218 ? 10.990 1.443 13.308 1.00 94.25 218 ASP A O 1
ATOM 1657 N N . ALA A 1 219 ? 11.289 0.645 11.239 1.00 96.31 219 ALA A N 1
ATOM 1658 C CA . ALA A 1 219 ? 10.506 1.677 10.574 1.00 96.31 219 ALA A CA 1
ATOM 1659 C C . ALA A 1 219 ? 9.483 1.085 9.607 1.00 96.31 219 ALA A C 1
ATOM 1661 O O . ALA A 1 219 ? 9.752 0.098 8.926 1.00 96.31 219 ALA A O 1
ATOM 1662 N N . LEU A 1 220 ? 8.327 1.734 9.524 1.00 97.38 220 LEU A N 1
ATOM 1663 C CA . LEU A 1 220 ? 7.278 1.486 8.542 1.00 97.38 220 LEU A CA 1
ATOM 1664 C C . LEU A 1 220 ? 7.127 2.748 7.692 1.00 97.38 220 LEU A C 1
ATOM 1666 O O . LEU A 1 220 ? 7.115 3.850 8.231 1.00 97.38 220 LEU A O 1
ATOM 1670 N N . GLN A 1 221 ? 7.031 2.617 6.372 1.00 97.62 221 GLN A N 1
ATOM 1671 C CA . GLN A 1 221 ? 7.060 3.768 5.469 1.00 97.62 221 GLN A CA 1
ATOM 1672 C C . GLN A 1 221 ? 5.785 3.896 4.645 1.00 97.62 221 GLN A C 1
ATOM 1674 O O . GLN A 1 221 ? 5.480 3.038 3.825 1.00 97.62 221 GLN A O 1
ATOM 1679 N N . LEU A 1 222 ? 5.070 4.999 4.828 1.00 98.06 222 LEU A N 1
ATOM 1680 C CA . LEU A 1 222 ? 3.916 5.379 4.021 1.00 98.06 222 LEU A CA 1
ATOM 1681 C C . LEU A 1 222 ? 4.374 6.161 2.791 1.00 98.06 222 LEU A C 1
ATOM 1683 O O . LEU A 1 222 ? 5.132 7.122 2.912 1.00 98.06 222 LEU A O 1
ATOM 1687 N N . GLU A 1 223 ? 3.912 5.776 1.606 1.00 98.06 223 GLU A N 1
ATOM 1688 C CA . GLU A 1 223 ? 4.159 6.545 0.382 1.00 98.06 223 GLU A CA 1
ATOM 1689 C C . GLU A 1 223 ? 3.103 7.659 0.240 1.00 98.06 223 GLU A C 1
ATOM 1691 O O . GLU A 1 223 ? 1.902 7.408 0.324 1.00 98.06 223 GLU A O 1
ATOM 1696 N N . ALA A 1 224 ? 3.552 8.898 0.017 1.00 97.44 224 ALA A N 1
ATOM 1697 C CA . ALA A 1 224 ? 2.695 10.079 -0.163 1.00 97.44 224 ALA A CA 1
ATOM 1698 C C . ALA A 1 224 ? 2.276 10.322 -1.630 1.00 97.44 224 ALA A C 1
ATOM 1700 O O . ALA A 1 224 ? 1.659 11.337 -1.959 1.00 97.44 224 ALA A O 1
ATOM 1701 N N . GLY A 1 225 ? 2.644 9.414 -2.530 1.00 97.75 225 GLY A N 1
ATOM 1702 C CA . GLY A 1 225 ? 2.368 9.481 -3.959 1.00 97.75 225 GLY A CA 1
ATOM 1703 C C . GLY A 1 225 ? 3.150 8.415 -4.719 1.00 97.75 225 GLY A C 1
ATOM 1704 O O . GLY A 1 225 ? 3.935 7.669 -4.134 1.00 97.75 225 GLY A O 1
ATOM 1705 N N . ALA A 1 226 ? 2.974 8.373 -6.036 1.00 98.38 226 ALA A N 1
ATOM 1706 C CA . ALA A 1 226 ? 3.668 7.425 -6.905 1.00 98.38 226 ALA A CA 1
ATOM 1707 C C . ALA A 1 226 ? 4.357 8.133 -8.078 1.00 98.38 226 ALA A C 1
ATOM 1709 O O . ALA A 1 226 ? 3.896 9.170 -8.548 1.00 98.38 226 ALA A O 1
ATOM 1710 N N . PHE A 1 227 ? 5.470 7.583 -8.554 1.00 98.00 227 PHE A N 1
ATOM 1711 C CA . PHE A 1 227 ? 6.224 8.118 -9.687 1.00 98.00 227 PHE A CA 1
ATOM 1712 C C . PHE A 1 227 ? 5.744 7.478 -11.001 1.00 98.00 227 PHE A C 1
ATOM 1714 O O . PHE A 1 227 ? 5.507 6.272 -11.051 1.00 98.00 227 PHE A O 1
ATOM 1721 N N . ASP A 1 228 ? 5.617 8.246 -12.081 1.00 98.06 228 ASP A N 1
ATOM 1722 C CA . ASP A 1 228 ? 5.161 7.768 -13.395 1.00 98.06 228 ASP A CA 1
ATOM 1723 C C . ASP A 1 228 ? 6.286 7.066 -14.173 1.00 98.06 228 ASP A C 1
ATOM 1725 O O . ASP A 1 228 ? 6.722 7.505 -15.239 1.00 98.06 228 ASP A O 1
ATOM 1729 N N . LEU A 1 229 ? 6.829 5.987 -13.611 1.00 97.56 229 LEU A N 1
ATOM 1730 C CA . LEU A 1 229 ? 7.875 5.209 -14.263 1.00 97.56 229 LEU A CA 1
ATOM 1731 C C . LEU A 1 229 ? 7.891 3.763 -13.766 1.00 97.56 229 LEU A C 1
ATOM 1733 O O . LEU A 1 229 ? 7.838 3.489 -12.567 1.00 97.56 229 LEU A O 1
ATOM 1737 N N . ARG A 1 230 ? 8.044 2.850 -14.721 1.00 97.56 230 ARG A N 1
ATOM 1738 C CA . ARG A 1 230 ? 8.422 1.454 -14.526 1.00 97.56 230 ARG A CA 1
ATOM 1739 C C . ARG A 1 230 ? 9.901 1.273 -14.839 1.00 97.56 230 ARG A C 1
ATOM 1741 O O . ARG A 1 230 ? 10.399 1.805 -15.837 1.00 97.56 230 ARG A O 1
ATOM 1748 N N . ALA A 1 231 ? 10.581 0.466 -14.038 1.00 96.25 231 ALA A N 1
ATOM 1749 C CA . ALA A 1 231 ? 11.930 -0.007 -14.314 1.00 96.25 231 ALA A CA 1
ATOM 1750 C C . ALA A 1 231 ? 12.178 -1.376 -13.663 1.00 96.25 231 ALA A C 1
ATOM 1752 O O . ALA A 1 231 ? 11.636 -1.662 -12.600 1.00 96.25 231 ALA A O 1
ATOM 1753 N N . GLY A 1 232 ? 13.040 -2.193 -14.277 1.00 94.69 232 GLY A N 1
ATOM 1754 C CA . GLY A 1 232 ? 13.442 -3.510 -13.772 1.00 94.69 232 GLY A CA 1
ATOM 1755 C C . GLY A 1 232 ? 12.682 -4.688 -14.390 1.00 94.69 232 GLY A C 1
ATOM 1756 O O . GLY A 1 232 ? 11.738 -4.508 -15.161 1.00 94.69 232 GLY A O 1
ATOM 1757 N N . ALA A 1 233 ? 13.125 -5.897 -14.040 1.00 95.12 233 ALA A N 1
ATOM 1758 C CA . ALA A 1 233 ? 12.505 -7.160 -14.433 1.00 95.12 233 ALA A CA 1
ATOM 1759 C C . ALA A 1 233 ? 11.609 -7.691 -13.307 1.00 95.12 233 ALA A C 1
ATOM 1761 O O . ALA A 1 233 ? 11.978 -7.595 -12.134 1.00 95.12 233 ALA A O 1
ATOM 1762 N N . ASP A 1 234 ? 10.445 -8.240 -13.640 1.00 95.19 234 ASP A N 1
ATOM 1763 C CA . ASP A 1 234 ? 9.521 -8.825 -12.668 1.00 95.19 234 ASP A CA 1
ATOM 1764 C C . ASP A 1 234 ? 9.880 -10.277 -12.279 1.00 95.19 234 ASP A C 1
ATOM 1766 O O . ASP A 1 234 ? 10.928 -10.801 -12.662 1.00 95.19 234 ASP A O 1
ATOM 1770 N N . ALA A 1 235 ? 9.024 -10.944 -11.499 1.00 92.94 235 ALA A N 1
ATOM 1771 C CA . ALA A 1 235 ? 9.210 -12.330 -11.056 1.00 92.94 235 ALA A CA 1
ATOM 1772 C C . ALA A 1 235 ? 9.303 -13.357 -12.200 1.00 92.94 235 ALA A C 1
ATOM 1774 O O . ALA A 1 235 ? 9.809 -14.461 -11.993 1.00 92.94 235 ALA A O 1
ATOM 1775 N N . LEU A 1 236 ? 8.813 -13.017 -13.395 1.00 92.81 236 LEU A N 1
ATOM 1776 C CA . LEU A 1 236 ? 8.908 -13.844 -14.598 1.00 92.81 236 LEU A CA 1
ATOM 1777 C C . LEU A 1 236 ? 10.090 -13.437 -15.491 1.00 92.81 236 LEU A C 1
ATOM 1779 O O . LEU A 1 236 ? 10.280 -14.019 -16.559 1.00 92.81 236 LEU A O 1
ATOM 1783 N N . GLY A 1 237 ? 10.892 -12.460 -15.061 1.00 92.88 237 GLY A N 1
ATOM 1784 C CA . GLY A 1 237 ? 11.986 -11.899 -15.844 1.00 92.88 237 GLY A CA 1
ATOM 1785 C C . GLY A 1 237 ? 11.519 -10.947 -16.947 1.00 92.88 237 GLY A C 1
ATOM 1786 O O . GLY A 1 237 ? 12.306 -10.636 -17.839 1.00 92.88 237 GLY A O 1
ATOM 1787 N N . GLU A 1 238 ? 10.261 -10.492 -16.922 1.00 95.12 238 GLU A N 1
ATOM 1788 C CA . GLU A 1 238 ? 9.739 -9.557 -17.916 1.00 95.12 238 GLU A CA 1
ATOM 1789 C C . GLU A 1 238 ? 10.127 -8.117 -17.553 1.00 95.12 238 GLU A C 1
ATOM 1791 O O . GLU A 1 238 ? 9.876 -7.648 -16.442 1.00 95.12 238 GLU A O 1
ATOM 1796 N N . GLU A 1 239 ? 10.717 -7.388 -18.502 1.00 96.31 239 GLU A N 1
ATOM 1797 C CA . GLU A 1 239 ? 11.007 -5.958 -18.370 1.00 96.31 239 GLU A CA 1
ATOM 1798 C C . GLU A 1 239 ? 9.944 -5.120 -19.088 1.00 96.31 239 GLU A C 1
ATOM 1800 O O . GLU A 1 239 ? 9.612 -5.372 -20.248 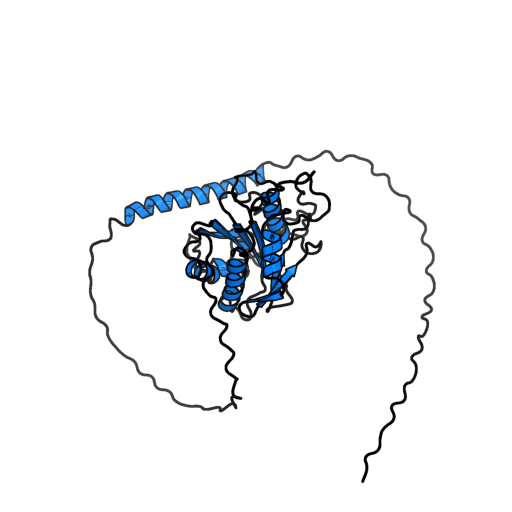1.00 96.31 239 GLU A O 1
ATOM 1805 N N . ARG A 1 240 ? 9.438 -4.074 -18.422 1.00 94.88 240 ARG A N 1
ATOM 1806 C CA . ARG A 1 240 ? 8.514 -3.093 -19.020 1.00 94.88 240 ARG A CA 1
ATOM 1807 C C . ARG A 1 240 ? 8.904 -1.652 -18.686 1.00 94.88 240 ARG A C 1
ATOM 1809 O O . ARG A 1 240 ? 8.126 -0.959 -18.036 1.00 94.88 240 ARG A O 1
ATOM 1816 N N . PRO A 1 241 ? 10.101 -1.184 -19.077 1.00 96.38 241 PRO A N 1
ATOM 1817 C CA . PRO A 1 241 ? 10.553 0.150 -18.715 1.00 96.38 241 PRO A CA 1
ATOM 1818 C C . PRO A 1 241 ? 9.726 1.237 -19.408 1.00 96.38 241 PRO A C 1
ATOM 1820 O O . PRO A 1 241 ? 9.315 1.083 -20.559 1.00 96.38 241 PRO A O 1
ATOM 1823 N N . GLY A 1 242 ? 9.544 2.367 -18.729 1.00 96.25 242 GLY A N 1
ATOM 1824 C CA . GLY A 1 242 ? 8.873 3.543 -19.286 1.00 96.25 242 GLY A CA 1
ATOM 1825 C C . GLY A 1 242 ? 7.706 4.039 -18.435 1.00 96.25 242 GLY A C 1
ATOM 1826 O O . GLY A 1 242 ? 7.443 3.480 -17.370 1.00 96.25 242 GLY A O 1
ATOM 1827 N N . PRO A 1 243 ? 7.036 5.120 -18.862 1.00 96.69 243 PRO A N 1
ATOM 1828 C CA . PRO A 1 243 ? 5.933 5.700 -18.106 1.00 96.69 243 PRO A CA 1
ATOM 1829 C C . PRO A 1 243 ? 4.788 4.698 -17.918 1.00 96.69 243 PRO A C 1
ATOM 1831 O O . PRO A 1 243 ? 4.542 3.830 -18.764 1.00 96.69 243 PRO A O 1
ATOM 1834 N N . ILE A 1 244 ? 4.092 4.815 -16.790 1.00 96.62 244 ILE A N 1
ATOM 1835 C CA . ILE A 1 244 ? 2.876 4.058 -16.487 1.00 96.62 244 ILE A CA 1
ATOM 1836 C C . ILE A 1 244 ? 1.690 4.702 -17.217 1.00 96.62 244 ILE A C 1
ATOM 1838 O O . ILE A 1 244 ? 0.927 3.988 -17.871 1.00 96.62 244 ILE A O 1
ATOM 1842 N N . GLY A 1 245 ? 1.603 6.035 -17.172 1.00 95.69 245 GLY A N 1
ATOM 1843 C CA . GLY A 1 245 ? 0.606 6.873 -17.832 1.00 95.69 245 GLY A CA 1
ATOM 1844 C C . GLY A 1 245 ? -0.235 7.662 -16.830 1.00 95.69 245 GLY A C 1
ATOM 1845 O O . GLY A 1 245 ? -1.164 7.118 -16.238 1.00 95.69 245 GLY A O 1
ATOM 1846 N N . LEU A 1 246 ? 0.065 8.954 -16.661 1.00 94.50 246 LEU A N 1
ATOM 1847 C CA . LEU A 1 246 ? -0.717 9.844 -15.796 1.00 94.50 246 LEU A CA 1
ATOM 1848 C C . LEU A 1 246 ? -2.178 10.010 -16.263 1.00 94.50 246 LEU A C 1
ATOM 1850 O O . LEU A 1 246 ? -2.426 10.127 -17.470 1.00 94.50 246 LEU A O 1
ATOM 1854 N N . PRO A 1 247 ? -3.137 10.109 -15.320 1.00 91.75 247 PRO A N 1
ATOM 1855 C CA . PRO A 1 247 ? -4.510 10.490 -15.626 1.00 91.75 247 PRO A CA 1
ATOM 1856 C C . PRO A 1 247 ? -4.609 11.852 -16.336 1.00 91.75 247 PRO A C 1
ATOM 1858 O O . PRO A 1 247 ? -3.765 12.735 -16.127 1.00 91.75 247 PRO A O 1
ATOM 1861 N N . PRO A 1 248 ? -5.664 12.080 -17.142 1.00 90.00 248 PRO A N 1
ATOM 1862 C CA . PRO A 1 248 ? -5.897 13.368 -17.783 1.00 90.00 248 PRO A CA 1
ATOM 1863 C C . PRO A 1 248 ? -5.943 14.526 -16.778 1.00 90.00 248 PRO A C 1
ATOM 1865 O O . PRO A 1 248 ? -6.605 14.446 -15.748 1.00 90.00 248 PRO A O 1
ATOM 1868 N N . GLY A 1 249 ? -5.281 15.637 -17.108 1.00 89.00 249 GLY A N 1
ATOM 1869 C CA . GLY A 1 249 ? -5.265 16.843 -16.269 1.00 89.00 249 GLY A CA 1
ATOM 1870 C C . GLY A 1 249 ? -4.155 16.879 -15.216 1.00 89.00 249 GLY A C 1
ATOM 1871 O O . GLY A 1 249 ? -3.959 17.922 -14.599 1.00 89.00 249 GLY A O 1
ATOM 1872 N N . ILE A 1 250 ? -3.386 15.798 -15.064 1.00 91.38 250 ILE A N 1
ATOM 1873 C CA . ILE A 1 250 ? -2.209 15.750 -14.195 1.00 91.38 250 ILE A CA 1
ATOM 1874 C C . ILE A 1 250 ? -0.954 15.901 -15.057 1.00 91.38 250 ILE A C 1
ATOM 1876 O O . ILE A 1 250 ? -0.783 15.217 -16.064 1.00 91.38 250 ILE A O 1
ATOM 1880 N N . SER A 1 251 ? -0.074 16.825 -14.675 1.00 88.44 251 SER A N 1
ATOM 1881 C CA . SER A 1 251 ? 1.195 17.083 -15.361 1.00 88.44 251 SER A CA 1
ATOM 1882 C C . SER A 1 251 ? 2.378 16.808 -14.441 1.00 88.44 251 SER A C 1
ATOM 1884 O O . SER A 1 251 ? 2.319 17.153 -13.264 1.00 88.44 251 SER A O 1
ATOM 1886 N N . GLY A 1 252 ? 3.478 16.295 -14.991 1.00 92.94 252 GLY A N 1
ATOM 1887 C CA . GLY A 1 252 ? 4.722 16.050 -14.259 1.00 92.94 252 GLY A CA 1
ATOM 1888 C C . GLY A 1 252 ? 5.157 14.592 -14.360 1.00 92.94 252 GLY A C 1
ATOM 1889 O O . GLY A 1 252 ? 4.824 13.917 -15.326 1.00 92.94 252 GLY A O 1
ATOM 1890 N N . GLU A 1 253 ? 5.913 14.131 -13.366 1.00 96.25 253 GLU A N 1
ATOM 1891 C CA . GLU A 1 253 ? 6.374 12.736 -13.246 1.00 96.25 253 GLU A CA 1
ATOM 1892 C C . GLU A 1 253 ? 5.828 12.058 -11.977 1.00 96.25 253 GLU A C 1
ATOM 1894 O O . GLU A 1 253 ? 6.206 10.937 -11.654 1.00 96.25 253 GLU A O 1
ATOM 1899 N N . VAL A 1 254 ? 4.967 12.743 -11.221 1.00 97.50 254 VAL A N 1
ATOM 1900 C CA . VAL A 1 254 ? 4.427 12.268 -9.945 1.00 97.50 254 VAL A CA 1
ATOM 1901 C C . VAL A 1 254 ? 2.911 12.304 -10.004 1.00 97.50 254 VAL A C 1
ATOM 1903 O O . VAL A 1 254 ? 2.322 13.306 -10.405 1.00 97.50 254 VAL A O 1
ATOM 1906 N N . LEU A 1 255 ? 2.298 11.217 -9.555 1.00 98.00 255 LEU A N 1
ATOM 1907 C CA . LEU A 1 255 ? 0.885 11.124 -9.256 1.00 98.00 255 LEU A CA 1
ATOM 1908 C C . LEU A 1 255 ? 0.686 11.331 -7.745 1.00 98.00 255 LEU A C 1
ATOM 1910 O O . LEU A 1 255 ? 0.955 10.409 -6.968 1.00 98.00 255 LEU A O 1
ATOM 1914 N N . PRO A 1 256 ? 0.267 12.531 -7.303 1.00 96.88 256 PRO A N 1
ATOM 1915 C CA . PRO A 1 256 ? -0.034 12.779 -5.899 1.00 96.88 256 PRO A CA 1
ATOM 1916 C C . PRO A 1 256 ? -1.391 12.175 -5.520 1.00 96.88 256 PRO A C 1
ATOM 1918 O O . PRO A 1 256 ? -2.205 11.839 -6.386 1.00 96.88 256 PRO A O 1
ATOM 1921 N N . ALA A 1 257 ? -1.679 12.108 -4.222 1.00 95.56 257 ALA A N 1
ATOM 1922 C CA . ALA A 1 257 ? -3.052 11.934 -3.758 1.00 95.56 257 ALA A CA 1
ATOM 1923 C C . ALA A 1 257 ? -3.963 13.074 -4.277 1.00 95.56 257 ALA A C 1
ATOM 1925 O O . ALA A 1 257 ? -3.497 14.212 -4.388 1.00 95.56 257 ALA A O 1
ATOM 1926 N N . PRO A 1 258 ? -5.248 12.809 -4.590 1.00 93.38 258 PRO A N 1
ATOM 1927 C CA . PRO A 1 258 ? -6.174 13.852 -5.027 1.00 93.38 258 PRO A CA 1
ATOM 1928 C C . PRO A 1 258 ? -6.319 14.978 -3.999 1.00 93.38 258 PRO A C 1
ATOM 1930 O O . PRO A 1 258 ? -6.445 14.725 -2.795 1.00 93.38 258 PRO A O 1
ATOM 1933 N N . GLU A 1 259 ? -6.350 16.223 -4.477 1.00 90.56 259 GLU A N 1
ATOM 1934 C CA . GLU A 1 259 ? -6.586 17.391 -3.627 1.00 90.56 259 GLU A CA 1
ATOM 1935 C C . GLU A 1 259 ? -7.949 17.292 -2.927 1.00 90.56 259 GLU A C 1
ATOM 1937 O O . GLU A 1 259 ? -8.960 16.941 -3.534 1.00 90.56 259 GLU A O 1
ATOM 1942 N N . GLY A 1 260 ? -7.980 17.596 -1.628 1.00 88.62 260 GLY A N 1
ATOM 1943 C CA . GLY A 1 260 ? -9.199 17.524 -0.817 1.00 88.62 260 GLY A CA 1
ATOM 1944 C C . GLY A 1 260 ? -9.630 16.110 -0.408 1.00 88.62 260 GLY A C 1
ATOM 1945 O O . GLY A 1 260 ? -10.620 15.982 0.311 1.00 88.62 260 GLY A O 1
ATOM 1946 N N . SER A 1 261 ? -8.904 15.061 -0.814 1.00 92.19 261 SER A N 1
ATOM 1947 C CA . SER A 1 261 ? -9.089 13.715 -0.254 1.00 92.19 261 SER A CA 1
ATOM 1948 C C . SER A 1 261 ? -8.579 13.632 1.191 1.00 92.19 261 SER A C 1
ATOM 1950 O O . SER A 1 261 ? -7.789 14.466 1.638 1.00 92.19 261 SER A O 1
ATOM 1952 N N . ALA A 1 262 ? -9.003 12.603 1.929 1.00 93.62 262 ALA A N 1
ATOM 1953 C CA . ALA A 1 262 ? -8.499 12.344 3.278 1.00 93.62 262 ALA A CA 1
ATOM 1954 C C . ALA A 1 262 ? -7.044 11.834 3.284 1.00 93.62 262 ALA A C 1
ATOM 1956 O O . ALA A 1 262 ? -6.369 11.941 4.305 1.00 93.62 262 ALA A O 1
ATOM 1957 N N . ILE A 1 263 ? -6.545 11.314 2.154 1.00 96.25 263 ILE A N 1
ATOM 1958 C CA . ILE A 1 263 ? -5.262 10.600 2.066 1.00 96.25 263 ILE A CA 1
ATOM 1959 C C . ILE A 1 263 ? -4.089 11.423 2.634 1.00 96.25 263 ILE A C 1
ATOM 1961 O O . ILE A 1 263 ? -3.428 10.904 3.535 1.00 96.25 263 ILE A O 1
ATOM 1965 N N . PRO A 1 264 ? -3.831 12.683 2.209 1.00 96.44 264 PRO A N 1
ATOM 1966 C CA . PRO A 1 264 ? -2.705 13.455 2.740 1.00 96.44 264 PRO A CA 1
ATOM 1967 C C . PRO A 1 264 ? -2.825 13.692 4.246 1.00 96.44 264 PRO A C 1
ATOM 1969 O O . PRO A 1 264 ? -1.871 13.463 4.978 1.00 96.44 264 PRO A O 1
ATOM 1972 N N . GLY A 1 265 ? -4.019 14.069 4.718 1.00 95.38 265 GLY A N 1
ATOM 1973 C CA . GLY A 1 265 ? -4.255 14.342 6.135 1.00 95.38 265 GLY A CA 1
ATOM 1974 C C . GLY A 1 265 ? -4.046 13.115 7.023 1.00 95.38 265 GLY A C 1
ATOM 1975 O O . GLY A 1 265 ? -3.513 13.249 8.120 1.00 95.38 265 GLY A O 1
ATOM 1976 N N . GLN A 1 266 ? -4.414 11.923 6.543 1.00 96.00 266 GLN A N 1
ATOM 1977 C CA . GLN A 1 266 ? -4.193 10.668 7.269 1.00 96.00 266 GLN A CA 1
ATOM 1978 C C . GLN A 1 266 ? -2.718 10.267 7.316 1.00 96.00 266 GLN A C 1
ATOM 1980 O O . GLN A 1 266 ? -2.236 9.811 8.350 1.00 96.00 266 GLN A O 1
ATOM 1985 N N . ILE A 1 267 ? -1.987 10.455 6.214 1.00 96.75 267 ILE A N 1
ATOM 1986 C CA . ILE A 1 267 ? -0.540 10.207 6.179 1.00 96.75 267 ILE A CA 1
ATOM 1987 C C . ILE A 1 267 ? 0.180 11.182 7.118 1.00 96.75 267 ILE A C 1
ATOM 1989 O O . ILE A 1 267 ? 0.997 10.753 7.931 1.00 96.75 267 ILE A O 1
ATOM 1993 N N . ASP A 1 268 ? -0.162 12.470 7.055 1.00 96.19 268 ASP A N 1
ATOM 1994 C CA . ASP A 1 268 ? 0.427 13.511 7.900 1.00 96.19 268 ASP A CA 1
ATOM 1995 C C . ASP A 1 268 ? 0.145 13.272 9.389 1.00 96.19 268 ASP A C 1
ATOM 1997 O O . ASP A 1 268 ? 1.020 13.498 10.221 1.00 96.19 268 ASP A O 1
ATOM 2001 N N . ALA A 1 269 ? -1.047 12.774 9.736 1.00 95.94 269 ALA A N 1
ATOM 2002 C CA . ALA A 1 269 ? -1.417 12.464 11.117 1.00 95.94 269 ALA A CA 1
ATOM 2003 C C . ALA A 1 269 ? -0.602 11.314 11.732 1.00 95.94 269 ALA A C 1
ATOM 2005 O O . ALA A 1 269 ? -0.512 11.223 12.954 1.00 95.94 269 ALA A O 1
ATOM 2006 N N . LEU A 1 270 ? -0.023 10.437 10.908 1.00 96.56 270 LEU A N 1
ATOM 2007 C CA . LEU A 1 270 ? 0.835 9.341 11.364 1.00 96.56 270 LEU A CA 1
ATOM 2008 C C . LEU A 1 270 ? 2.328 9.656 11.223 1.00 96.56 270 LEU A C 1
ATOM 2010 O O . LEU A 1 270 ? 3.155 8.925 11.760 1.00 96.56 270 LEU A O 1
ATOM 2014 N N . ALA A 1 271 ? 2.697 10.707 10.494 1.00 96.94 271 ALA A N 1
ATOM 2015 C CA . ALA A 1 271 ? 4.085 11.013 10.184 1.00 96.94 271 ALA A CA 1
ATOM 2016 C C . ALA A 1 271 ? 4.917 11.272 11.453 1.00 96.94 271 ALA A C 1
ATOM 2018 O O . ALA A 1 271 ? 4.640 12.190 12.222 1.00 96.94 271 ALA A O 1
ATOM 2019 N N . GLY A 1 272 ? 5.980 10.488 11.647 1.00 96.38 272 GLY A N 1
ATOM 2020 C CA . GLY A 1 272 ? 6.881 10.597 12.797 1.00 96.38 272 GLY A CA 1
ATOM 2021 C C . GLY A 1 272 ? 6.353 9.965 14.088 1.00 96.38 272 GLY A C 1
ATOM 2022 O O . GLY A 1 272 ? 7.066 9.962 15.092 1.00 96.38 272 GLY A O 1
ATOM 2023 N N . GLU A 1 273 ? 5.142 9.405 14.077 1.00 97.56 273 GLU A N 1
ATOM 2024 C CA . GLU A 1 273 ? 4.620 8.642 15.207 1.00 97.56 273 GLU A CA 1
ATOM 2025 C C . GLU A 1 273 ? 5.420 7.351 15.420 1.00 97.56 273 GLU A C 1
ATOM 2027 O O . GLU A 1 273 ? 6.087 6.835 14.521 1.00 97.56 273 GLU A O 1
ATOM 2032 N N . THR A 1 274 ? 5.346 6.806 16.635 1.00 97.44 274 THR A N 1
ATOM 2033 C CA . THR A 1 274 ? 5.888 5.478 16.947 1.00 97.44 274 THR A CA 1
ATOM 2034 C C . THR A 1 274 ? 4.756 4.545 17.350 1.00 97.44 274 THR A C 1
ATOM 2036 O O . THR A 1 274 ? 4.167 4.703 18.418 1.00 97.44 274 THR A O 1
ATOM 2039 N N . LEU A 1 275 ? 4.476 3.541 16.519 1.00 94.75 275 LEU A N 1
ATOM 2040 C CA . LEU A 1 275 ? 3.371 2.602 16.707 1.00 94.75 275 LEU A CA 1
ATOM 2041 C C . LEU A 1 275 ? 3.901 1.182 16.878 1.00 94.75 275 LEU A C 1
ATOM 2043 O O . LEU A 1 275 ? 4.641 0.676 16.040 1.00 94.75 275 LEU A O 1
ATOM 2047 N N . ALA A 1 276 ? 3.551 0.548 18.000 1.00 94.69 276 ALA A N 1
ATOM 2048 C CA . ALA A 1 276 ? 4.046 -0.777 18.390 1.00 94.69 276 ALA A CA 1
ATOM 2049 C C . ALA A 1 276 ? 5.581 -0.940 18.273 1.00 94.69 276 ALA A C 1
ATOM 2051 O O . ALA A 1 276 ? 6.077 -2.022 17.976 1.00 94.69 276 ALA A O 1
ATOM 2052 N N . GLY A 1 277 ? 6.334 0.137 18.520 1.00 94.25 277 GLY A N 1
ATOM 2053 C CA . GLY A 1 277 ? 7.798 0.143 18.439 1.00 94.25 277 GLY A CA 1
ATOM 2054 C C . GLY A 1 277 ? 8.380 0.453 17.058 1.00 94.25 277 GLY A C 1
ATOM 2055 O O . GLY A 1 277 ? 9.600 0.493 16.947 1.00 94.25 277 GLY A O 1
ATOM 2056 N N . TYR A 1 278 ? 7.547 0.716 16.049 1.00 96.75 278 TYR A N 1
ATOM 2057 C CA . TYR A 1 278 ? 7.980 1.135 14.717 1.00 96.75 278 TYR A CA 1
ATOM 2058 C C . TYR A 1 278 ? 7.810 2.639 14.518 1.00 96.75 278 TYR A C 1
ATOM 2060 O O . TYR A 1 278 ? 6.730 3.175 14.767 1.00 96.75 278 TYR A O 1
ATOM 2068 N N . GLU A 1 279 ? 8.850 3.308 14.026 1.00 97.06 279 GLU A N 1
ATOM 2069 C CA . GLU A 1 279 ? 8.763 4.692 13.552 1.00 97.06 279 GLU A CA 1
ATOM 2070 C C . GLU A 1 279 ? 8.006 4.745 12.220 1.00 97.06 279 GLU A C 1
ATOM 2072 O O . GLU A 1 279 ? 8.304 3.981 11.298 1.00 97.06 279 GLU A O 1
ATOM 2077 N N . ILE A 1 280 ? 7.049 5.664 12.095 1.00 97.69 280 ILE A N 1
ATOM 2078 C CA . ILE A 1 280 ? 6.314 5.872 10.850 1.00 97.69 280 ILE A CA 1
ATOM 2079 C C . ILE A 1 280 ? 6.995 6.959 10.022 1.00 97.69 280 ILE A C 1
ATOM 2081 O O . ILE A 1 280 ? 6.990 8.142 10.362 1.00 97.69 280 ILE A O 1
ATOM 2085 N N . LEU A 1 281 ? 7.568 6.552 8.897 1.00 97.12 281 LEU A N 1
ATOM 2086 C CA . LEU A 1 281 ? 8.207 7.434 7.933 1.00 97.12 281 LEU A CA 1
ATOM 2087 C C . LEU A 1 281 ? 7.245 7.756 6.794 1.00 97.12 281 LEU A C 1
ATOM 2089 O O . LEU A 1 281 ? 6.479 6.903 6.355 1.00 97.12 281 LEU A O 1
ATOM 2093 N N . VAL A 1 282 ? 7.349 8.964 6.248 1.00 97.31 282 VAL A N 1
ATOM 2094 C CA . VAL A 1 282 ? 6.648 9.333 5.015 1.00 97.31 282 VAL A CA 1
ATOM 2095 C C . VAL A 1 282 ? 7.657 9.461 3.885 1.00 97.31 282 VAL A C 1
ATOM 2097 O O . VAL A 1 282 ? 8.602 10.249 3.952 1.00 97.31 282 VAL A O 1
ATOM 2100 N N . ALA A 1 283 ? 7.457 8.674 2.837 1.00 96.12 283 ALA A N 1
ATOM 2101 C CA . ALA A 1 283 ? 8.229 8.723 1.613 1.00 96.12 283 ALA A CA 1
ATOM 2102 C C . ALA A 1 283 ? 7.525 9.588 0.570 1.00 96.12 283 ALA A C 1
ATOM 2104 O O . ALA A 1 283 ? 6.377 9.348 0.202 1.00 96.12 283 ALA A O 1
ATOM 2105 N N . GLN A 1 284 ? 8.253 10.567 0.041 1.00 97.00 284 GLN A N 1
ATOM 2106 C CA . GLN A 1 284 ? 7.822 11.278 -1.155 1.00 97.00 284 GLN A CA 1
ATOM 2107 C C . GLN A 1 284 ? 8.031 10.397 -2.395 1.00 97.00 284 GLN A C 1
ATOM 2109 O O . GLN A 1 284 ? 8.977 9.596 -2.458 1.00 97.00 284 GLN A O 1
ATOM 2114 N N . ALA A 1 285 ? 7.163 10.581 -3.391 1.00 96.38 285 ALA A N 1
ATOM 2115 C CA . ALA A 1 285 ? 7.319 9.959 -4.698 1.00 96.38 285 ALA A CA 1
ATOM 2116 C C . ALA A 1 285 ? 8.684 10.335 -5.294 1.00 96.38 285 ALA A C 1
ATOM 2118 O O . ALA A 1 285 ? 9.085 11.501 -5.287 1.00 96.38 285 ALA A O 1
ATOM 2119 N N . ARG A 1 286 ? 9.416 9.335 -5.783 1.00 96.12 286 ARG A N 1
ATOM 2120 C CA . ARG A 1 286 ? 10.821 9.473 -6.182 1.00 96.12 286 ARG A CA 1
ATOM 2121 C C . ARG A 1 286 ? 11.162 8.496 -7.299 1.00 96.12 286 ARG A C 1
ATOM 2123 O O . ARG A 1 286 ? 10.604 7.403 -7.356 1.00 96.12 286 ARG A O 1
ATOM 2130 N N . ARG A 1 287 ? 12.111 8.869 -8.155 1.00 95.19 287 ARG A N 1
ATOM 2131 C CA . ARG A 1 287 ? 12.502 8.099 -9.348 1.00 95.19 287 ARG A CA 1
ATOM 2132 C C . ARG A 1 287 ? 13.144 6.749 -9.010 1.00 95.19 287 ARG A C 1
ATOM 2134 O O . ARG A 1 287 ? 13.150 5.829 -9.824 1.00 95.19 287 ARG A O 1
ATOM 2141 N N . GLU A 1 288 ? 13.691 6.614 -7.812 1.00 93.12 288 GLU A N 1
ATOM 2142 C CA . GLU A 1 288 ? 14.302 5.381 -7.321 1.00 93.12 288 GLU A CA 1
ATOM 2143 C C . GLU A 1 288 ? 13.245 4.334 -6.935 1.00 93.12 288 GLU A C 1
ATOM 2145 O O . GLU A 1 288 ? 13.538 3.141 -6.934 1.00 93.12 288 GLU A O 1
ATOM 2150 N N . ASN A 1 289 ? 12.009 4.757 -6.644 1.00 91.56 289 ASN A N 1
ATOM 2151 C CA . ASN A 1 289 ? 10.887 3.868 -6.362 1.00 91.56 289 ASN A CA 1
ATOM 2152 C C . ASN A 1 289 ? 10.061 3.657 -7.637 1.00 91.56 289 ASN A C 1
ATOM 2154 O O . ASN A 1 289 ? 9.025 4.280 -7.821 1.00 91.56 289 ASN A O 1
ATOM 2158 N N . THR A 1 290 ? 10.550 2.822 -8.553 1.00 94.38 290 THR A N 1
ATOM 2159 C CA . THR A 1 290 ? 9.938 2.627 -9.888 1.00 94.38 290 THR A CA 1
ATOM 2160 C C . THR A 1 290 ? 9.665 1.165 -10.223 1.00 94.38 290 THR A C 1
ATOM 2162 O O . THR A 1 290 ? 9.419 0.798 -11.371 1.00 94.38 290 THR A O 1
ATOM 2165 N N . TYR A 1 291 ? 9.681 0.318 -9.193 1.00 95.44 291 TYR A N 1
ATOM 2166 C CA . TYR A 1 291 ? 9.355 -1.098 -9.302 1.00 95.44 291 TYR A CA 1
ATOM 2167 C C . TYR A 1 291 ? 7.855 -1.362 -9.058 1.00 95.44 291 TYR A C 1
ATOM 2169 O O . TYR A 1 291 ? 7.032 -0.448 -9.056 1.00 95.44 291 TYR A O 1
ATOM 2177 N N . LEU A 1 292 ? 7.475 -2.622 -8.846 1.00 96.69 292 LEU A N 1
ATOM 2178 C CA . LEU A 1 292 ? 6.077 -3.068 -8.775 1.00 96.69 292 LEU A CA 1
ATOM 2179 C C . LEU A 1 292 ? 5.262 -2.495 -7.609 1.00 96.69 292 LEU A C 1
ATOM 2181 O O . LEU A 1 292 ? 4.057 -2.286 -7.762 1.00 96.69 292 LEU A O 1
ATOM 2185 N N . CYS A 1 293 ? 5.902 -2.190 -6.476 1.00 97.69 293 CYS A N 1
ATOM 2186 C CA . CYS A 1 293 ? 5.260 -1.455 -5.382 1.00 97.69 293 CYS A CA 1
ATOM 2187 C C . CYS A 1 293 ? 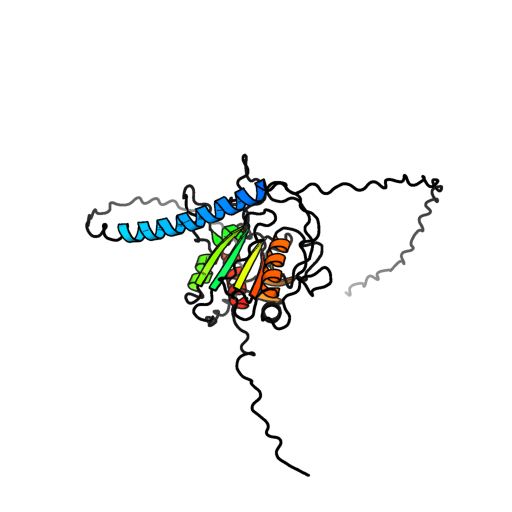4.746 -0.091 -5.871 1.00 97.69 293 CYS A C 1
ATOM 2189 O O . CYS A 1 293 ? 3.582 0.251 -5.664 1.00 97.69 293 CYS A O 1
ATOM 2191 N N . ASN A 1 294 ? 5.590 0.644 -6.604 1.00 98.12 294 ASN A N 1
ATOM 2192 C CA . ASN A 1 294 ? 5.233 1.928 -7.193 1.00 98.12 294 ASN A CA 1
ATOM 2193 C C . ASN A 1 294 ? 4.143 1.794 -8.261 1.00 98.12 294 ASN A C 1
ATOM 2195 O O . ASN A 1 294 ? 3.172 2.536 -8.199 1.00 98.12 294 ASN A O 1
ATOM 2199 N N . GLU A 1 295 ? 4.241 0.834 -9.192 1.00 98.25 295 GLU A N 1
ATOM 2200 C CA . GLU A 1 295 ? 3.182 0.630 -10.199 1.00 98.25 295 GLU A CA 1
ATOM 2201 C C . GLU A 1 295 ? 1.825 0.334 -9.543 1.00 98.25 295 GLU A C 1
ATOM 2203 O O . GLU A 1 295 ? 0.796 0.888 -9.932 1.00 98.25 295 GLU A O 1
ATOM 2208 N N . THR A 1 296 ? 1.819 -0.521 -8.522 1.00 98.50 296 THR A N 1
ATOM 2209 C CA . THR A 1 296 ? 0.598 -0.891 -7.800 1.00 98.50 296 THR A CA 1
ATOM 2210 C C . THR A 1 296 ? -0.009 0.316 -7.092 1.00 98.50 296 THR A C 1
ATOM 2212 O O . THR A 1 296 ? -1.215 0.546 -7.200 1.00 98.50 296 THR A O 1
ATOM 2215 N N . HIS A 1 297 ? 0.816 1.122 -6.415 1.00 98.44 297 HIS A N 1
ATOM 2216 C CA . HIS A 1 297 ? 0.346 2.355 -5.789 1.00 98.44 297 HIS A CA 1
ATOM 2217 C C . HIS A 1 297 ? -0.156 3.368 -6.821 1.00 98.44 297 HIS A C 1
ATOM 2219 O O . HIS A 1 297 ? -1.223 3.948 -6.630 1.00 98.44 297 HIS A O 1
ATOM 2225 N N . PHE A 1 298 ? 0.571 3.532 -7.928 1.00 98.56 298 PHE A N 1
ATOM 2226 C CA . PHE A 1 298 ? 0.228 4.437 -9.017 1.00 98.56 298 PHE A CA 1
ATOM 2227 C C . PHE A 1 298 ? -1.141 4.107 -9.603 1.00 98.56 298 PHE A C 1
ATOM 2229 O O . PHE A 1 298 ? -2.007 4.974 -9.648 1.00 98.56 298 PHE A O 1
ATOM 2236 N N . ASN A 1 299 ? -1.374 2.851 -9.998 1.00 98.38 299 ASN A N 1
ATOM 2237 C CA . ASN A 1 299 ? -2.653 2.437 -10.581 1.00 98.38 299 ASN A CA 1
ATOM 2238 C C . ASN A 1 299 ? -3.809 2.654 -9.600 1.00 98.38 299 ASN A C 1
ATOM 2240 O O . ASN A 1 299 ? -4.889 3.097 -9.987 1.00 98.38 299 ASN A O 1
ATOM 2244 N N . ALA A 1 300 ? -3.578 2.384 -8.316 1.00 98.19 300 ALA A N 1
ATOM 2245 C CA . ALA A 1 300 ? -4.583 2.567 -7.284 1.00 98.19 300 ALA A CA 1
ATOM 2246 C C . ALA A 1 300 ? -4.874 4.056 -6.996 1.00 98.19 300 ALA A C 1
ATOM 2248 O O . ALA A 1 300 ? -6.030 4.415 -6.795 1.00 98.19 300 ALA A O 1
ATOM 2249 N N . LEU A 1 301 ? -3.873 4.942 -7.047 1.00 98.12 301 LEU A N 1
ATOM 2250 C CA . LEU A 1 301 ? -4.072 6.397 -6.973 1.00 98.12 301 LEU A CA 1
ATOM 2251 C C . LEU A 1 301 ? -4.784 6.942 -8.210 1.00 98.12 301 LEU A C 1
ATOM 2253 O O . LEU A 1 301 ? -5.717 7.733 -8.080 1.00 98.12 301 LEU A O 1
ATOM 2257 N N . ALA A 1 302 ? -4.377 6.498 -9.401 1.00 97.50 302 ALA A N 1
ATOM 2258 C CA . ALA A 1 302 ? -5.003 6.871 -10.667 1.00 97.50 302 ALA A CA 1
ATOM 2259 C C . ALA A 1 302 ? -6.482 6.498 -10.642 1.00 97.50 302 ALA A C 1
ATOM 2261 O O . ALA A 1 302 ? -7.340 7.292 -11.019 1.00 97.50 302 ALA A O 1
ATOM 2262 N N . ALA A 1 303 ? -6.782 5.332 -10.069 1.00 96.50 303 ALA A N 1
ATOM 2263 C CA . ALA A 1 303 ? -8.140 4.918 -9.845 1.00 96.50 303 ALA A CA 1
ATOM 2264 C C . ALA A 1 303 ? -8.925 5.942 -9.003 1.00 96.50 303 ALA A C 1
ATOM 2266 O O . ALA A 1 303 ? -9.991 6.375 -9.441 1.00 96.50 303 ALA A O 1
ATOM 2267 N N . VAL A 1 304 ? -8.413 6.387 -7.853 1.00 96.00 304 VAL A N 1
ATOM 2268 C CA . VAL A 1 304 ? -9.101 7.406 -7.035 1.00 96.00 304 VAL A CA 1
ATOM 2269 C C . VAL A 1 304 ? -9.306 8.720 -7.806 1.00 96.00 304 VAL A C 1
ATOM 2271 O O . VAL A 1 304 ? -10.391 9.289 -7.732 1.00 96.00 304 VAL A O 1
ATOM 2274 N N . HIS A 1 305 ? -8.324 9.177 -8.593 1.00 95.12 305 HIS A N 1
ATOM 2275 C CA . HIS A 1 305 ? -8.465 10.383 -9.434 1.00 95.12 305 HIS A CA 1
ATOM 2276 C C . HIS A 1 305 ? -9.582 10.271 -10.479 1.00 95.12 305 HIS A C 1
ATOM 2278 O O . HIS A 1 305 ? -10.253 11.255 -10.780 1.00 95.12 305 HIS A O 1
ATOM 2284 N N . GLU A 1 306 ? -9.787 9.079 -11.031 1.00 92.75 306 GLU A N 1
ATOM 2285 C CA . GLU A 1 306 ? -10.793 8.807 -12.063 1.00 92.75 306 GLU A CA 1
ATOM 2286 C C . GLU A 1 306 ? -12.176 8.446 -11.499 1.00 92.75 306 GLU A C 1
ATOM 2288 O O . GLU A 1 306 ? -13.110 8.218 -12.269 1.00 92.75 306 GLU A O 1
ATOM 2293 N N . ALA A 1 307 ? -12.325 8.328 -10.177 1.00 88.81 307 ALA A N 1
ATOM 2294 C CA . ALA A 1 307 ? -13.583 7.909 -9.575 1.00 88.81 307 ALA A CA 1
ATOM 2295 C C . ALA A 1 307 ? -14.672 8.982 -9.759 1.00 88.81 307 ALA A C 1
ATOM 2297 O O . ALA A 1 307 ? -14.521 10.128 -9.333 1.00 88.81 307 ALA A O 1
ATOM 2298 N N . ASP A 1 308 ? -15.809 8.600 -10.352 1.00 83.56 308 ASP A N 1
ATOM 2299 C CA . ASP A 1 308 ? -16.968 9.494 -10.430 1.00 83.56 308 ASP A CA 1
ATOM 2300 C C . ASP A 1 308 ? -17.539 9.782 -9.029 1.00 83.56 308 ASP A C 1
ATOM 2302 O O . ASP A 1 308 ? -17.525 8.903 -8.158 1.00 83.56 308 ASP A O 1
ATOM 2306 N N . PRO A 1 309 ? -18.169 10.951 -8.814 1.00 69.50 309 PRO A N 1
ATOM 2307 C CA . PRO A 1 309 ? -18.944 11.210 -7.608 1.00 69.50 309 PRO A CA 1
ATOM 2308 C C . PRO A 1 309 ? -19.998 10.113 -7.371 1.00 69.50 309 PRO A C 1
ATOM 2310 O O . PRO A 1 309 ? -20.964 9.979 -8.122 1.00 69.50 309 PRO A O 1
ATOM 2313 N N . GLY A 1 310 ? -19.818 9.322 -6.310 1.00 69.75 310 GLY A N 1
ATOM 2314 C CA . GLY A 1 310 ? -20.704 8.210 -5.951 1.00 69.75 310 GLY A CA 1
ATOM 2315 C C . GLY A 1 310 ? -20.237 6.824 -6.413 1.00 69.75 310 GLY A C 1
ATOM 2316 O O . GLY A 1 310 ? -20.841 5.831 -5.995 1.00 69.75 310 GLY A O 1
ATOM 2317 N N . GLN A 1 311 ? -19.158 6.726 -7.199 1.00 74.12 311 GLN A N 1
ATOM 2318 C CA . GLN A 1 311 ? -18.391 5.484 -7.277 1.00 74.12 311 GLN A CA 1
ATOM 2319 C C . GLN A 1 311 ? -17.679 5.247 -5.946 1.00 74.12 311 GLN A C 1
ATOM 2321 O O . GLN A 1 311 ? -17.355 6.182 -5.212 1.00 74.12 311 GLN A O 1
ATOM 2326 N N . ARG A 1 312 ? -17.502 3.973 -5.600 1.00 80.69 312 ARG A N 1
ATOM 2327 C CA . ARG A 1 312 ? -16.810 3.588 -4.373 1.00 80.69 312 ARG A CA 1
ATOM 2328 C C . ARG A 1 312 ? -15.337 3.288 -4.697 1.00 80.69 312 ARG A C 1
ATOM 2330 O O . ARG A 1 312 ? -14.994 3.027 -5.848 1.00 80.69 312 ARG A O 1
ATOM 2337 N N . LEU A 1 313 ? -14.501 3.390 -3.670 1.00 95.06 313 LEU A N 1
ATOM 2338 C CA . LEU A 1 313 ? -13.059 3.667 -3.623 1.00 95.06 313 LEU A CA 1
ATOM 2339 C C . LEU A 1 313 ? -12.785 5.170 -3.526 1.00 95.06 313 LEU A C 1
ATOM 2341 O O . LEU A 1 313 ? -12.759 5.873 -4.532 1.00 95.06 313 LEU A O 1
ATOM 2345 N N . GLY A 1 314 ? -12.585 5.640 -2.294 1.00 93.94 314 GLY A N 1
ATOM 2346 C CA . GLY A 1 314 ? -12.235 7.033 -2.000 1.00 93.94 314 GLY A CA 1
ATOM 2347 C C . GLY A 1 314 ? -10.797 7.216 -1.524 1.00 93.94 314 GLY A C 1
ATOM 2348 O O . GLY A 1 314 ? -10.252 8.310 -1.643 1.00 93.94 314 GLY A O 1
ATOM 2349 N N . GLU A 1 315 ? -10.177 6.161 -0.991 1.00 96.50 315 GLU A N 1
ATOM 2350 C CA . GLU A 1 315 ? -8.861 6.247 -0.360 1.00 96.50 315 GLU A CA 1
ATOM 2351 C C . GLU A 1 315 ? -7.970 5.067 -0.757 1.00 96.50 315 GLU A C 1
ATOM 2353 O O . GLU A 1 315 ? -8.415 3.922 -0.885 1.00 96.50 315 GLU A O 1
ATOM 2358 N N . VAL A 1 316 ? -6.682 5.351 -0.931 1.00 98.31 316 VAL A N 1
ATOM 2359 C CA . VAL A 1 316 ? -5.650 4.342 -1.150 1.00 98.31 316 VAL A CA 1
ATOM 2360 C C . VAL A 1 316 ? -4.385 4.727 -0.401 1.00 98.31 316 VAL A C 1
ATOM 2362 O O . VAL A 1 316 ? -3.968 5.884 -0.416 1.00 98.31 316 VAL A O 1
ATOM 2365 N N . TYR A 1 317 ? -3.744 3.727 0.189 1.00 98.69 317 TYR A N 1
ATOM 2366 C CA . TYR A 1 317 ? -2.463 3.857 0.864 1.00 98.69 317 TYR A CA 1
ATOM 2367 C C . TYR A 1 317 ? -1.493 2.781 0.384 1.00 98.69 317 TYR A C 1
ATOM 2369 O O . TYR A 1 317 ? -1.903 1.680 -0.003 1.00 98.69 317 TYR A O 1
ATOM 2377 N N . PHE A 1 318 ? -0.199 3.091 0.427 1.00 98.69 318 PHE A N 1
ATOM 2378 C CA . PHE A 1 318 ? 0.857 2.105 0.245 1.00 98.69 318 PHE A CA 1
ATOM 2379 C C . PHE A 1 318 ? 1.817 2.159 1.428 1.00 98.69 318 PHE A C 1
ATOM 2381 O O . PHE A 1 318 ? 2.357 3.218 1.751 1.00 98.69 318 PHE A O 1
ATOM 2388 N N . LEU A 1 319 ? 2.011 1.009 2.066 1.00 98.56 319 LEU A N 1
ATOM 2389 C CA . LEU A 1 319 ? 2.857 0.833 3.234 1.00 98.56 319 LEU A CA 1
ATOM 2390 C C . LEU A 1 319 ? 4.020 -0.097 2.892 1.00 98.56 319 LEU A C 1
ATOM 2392 O O . LEU A 1 319 ? 3.840 -1.294 2.662 1.00 98.56 319 LEU A O 1
ATOM 2396 N N . HIS A 1 320 ? 5.224 0.455 2.895 1.00 98.38 320 HIS A N 1
ATOM 2397 C CA . HIS A 1 320 ? 6.456 -0.307 2.874 1.00 98.38 320 HIS A CA 1
ATOM 2398 C C . HIS A 1 320 ? 6.802 -0.811 4.279 1.00 98.38 320 HIS A C 1
ATOM 2400 O O . HIS A 1 320 ? 6.831 -0.041 5.241 1.00 98.38 320 HIS A O 1
ATOM 2406 N N . ILE A 1 321 ? 7.077 -2.109 4.379 1.00 97.75 321 ILE A N 1
ATOM 2407 C CA . ILE A 1 321 ? 7.431 -2.801 5.622 1.00 97.75 321 ILE A CA 1
ATOM 2408 C C . ILE A 1 321 ? 8.829 -3.416 5.510 1.00 97.75 321 ILE A C 1
ATOM 2410 O O . ILE A 1 321 ? 9.205 -3.830 4.410 1.00 97.75 321 ILE A O 1
ATOM 2414 N N . PRO A 1 322 ? 9.576 -3.543 6.614 1.00 96.25 322 PRO A N 1
ATOM 2415 C CA . PRO A 1 322 ? 10.856 -4.229 6.613 1.00 96.25 322 PRO A CA 1
ATOM 2416 C C . PRO A 1 322 ? 10.669 -5.752 6.630 1.00 96.25 322 PRO A C 1
ATOM 2418 O O . PRO A 1 322 ? 9.557 -6.276 6.751 1.00 96.25 322 PRO A O 1
ATOM 2421 N N . TYR A 1 323 ? 11.779 -6.486 6.562 1.00 93.75 323 TYR A N 1
ATOM 2422 C CA . TYR A 1 323 ? 11.770 -7.888 6.979 1.00 93.75 323 TYR A CA 1
ATOM 2423 C C . TYR A 1 323 ? 11.459 -8.002 8.476 1.00 93.75 323 TYR A C 1
ATOM 2425 O O . TYR A 1 323 ? 11.881 -7.163 9.273 1.00 93.75 323 TYR A O 1
ATOM 2433 N N . ALA A 1 324 ? 10.769 -9.076 8.861 1.00 89.31 324 ALA A N 1
ATOM 2434 C CA . ALA A 1 324 ? 10.562 -9.409 10.264 1.00 89.31 324 ALA A CA 1
ATOM 2435 C C . ALA A 1 324 ? 11.909 -9.725 10.937 1.00 89.31 324 ALA A C 1
ATOM 2437 O O . ALA A 1 324 ? 12.643 -10.616 10.491 1.00 89.31 324 ALA A O 1
ATOM 2438 N N . GLU A 1 325 ? 12.241 -9.007 12.010 1.00 84.31 325 GLU A N 1
ATOM 2439 C CA . GLU A 1 325 ? 13.475 -9.237 12.758 1.00 84.31 325 GLU A CA 1
ATOM 2440 C C . GLU A 1 325 ? 13.461 -10.656 13.336 1.00 84.31 325 GLU A C 1
ATOM 2442 O O . GLU A 1 325 ? 12.553 -11.028 14.070 1.00 84.31 325 GLU A O 1
ATOM 2447 N N . GLN A 1 326 ? 14.448 -11.476 12.960 1.00 82.62 326 GLN A N 1
ATOM 2448 C CA . GLN A 1 326 ? 14.546 -12.880 13.392 1.00 82.62 326 GLN A CA 1
ATOM 2449 C C . GLN A 1 326 ? 13.285 -13.721 13.083 1.00 82.62 326 GLN A C 1
ATOM 2451 O O . GLN A 1 326 ? 13.078 -14.767 13.694 1.00 82.62 326 GLN A O 1
ATOM 2456 N N . GLY A 1 327 ? 12.460 -13.294 12.119 1.00 82.94 327 GLY A N 1
ATOM 2457 C CA . GLY A 1 327 ? 11.194 -13.953 11.791 1.00 82.94 327 GLY A CA 1
ATOM 2458 C C . GLY A 1 327 ? 10.037 -13.639 12.746 1.00 82.94 327 GLY A C 1
ATOM 2459 O O . GLY A 1 327 ? 9.031 -14.340 12.699 1.00 82.94 327 GLY A O 1
ATOM 2460 N N . ASP A 1 328 ? 10.145 -12.608 13.591 1.00 89.88 328 ASP A N 1
ATOM 2461 C CA . ASP A 1 328 ? 9.046 -12.152 14.451 1.00 89.88 328 ASP A CA 1
ATOM 2462 C C . ASP A 1 328 ? 7.969 -11.406 13.644 1.00 89.88 328 ASP A C 1
ATOM 2464 O O . ASP A 1 328 ? 7.931 -10.174 13.549 1.00 89.88 328 ASP A O 1
ATOM 2468 N N . TYR A 1 329 ? 7.085 -12.181 13.020 1.00 93.94 329 TYR A N 1
ATOM 2469 C CA . TYR A 1 329 ? 5.947 -11.656 12.274 1.00 93.94 329 TYR A CA 1
ATOM 2470 C C . TYR A 1 329 ? 4.845 -11.093 13.175 1.00 93.94 329 TYR A C 1
ATOM 2472 O O . TYR A 1 329 ? 4.047 -10.290 12.698 1.00 93.94 329 TYR A O 1
ATOM 2480 N N . ASP A 1 330 ? 4.798 -11.458 14.458 1.00 95.31 330 ASP A N 1
ATOM 2481 C CA . ASP A 1 330 ? 3.765 -10.984 15.379 1.00 95.31 330 ASP A CA 1
ATOM 2482 C C . ASP A 1 330 ? 3.973 -9.518 15.752 1.00 95.31 330 ASP A C 1
ATOM 2484 O O . ASP A 1 330 ? 3.004 -8.749 15.767 1.00 95.31 330 ASP A O 1
ATOM 2488 N N . SER A 1 331 ? 5.222 -9.123 16.019 1.00 95.38 331 SER A N 1
ATOM 2489 C CA . SER A 1 331 ? 5.583 -7.724 16.268 1.00 95.38 331 SER A CA 1
ATOM 2490 C C . SER A 1 331 ? 5.361 -6.865 15.024 1.00 95.38 331 SER A C 1
ATOM 2492 O O . SER A 1 331 ? 4.729 -5.809 15.107 1.00 95.38 331 SER A O 1
ATOM 2494 N N . LEU A 1 332 ? 5.786 -7.348 13.851 1.00 96.56 332 LEU A N 1
ATOM 2495 C CA . LEU A 1 332 ? 5.564 -6.638 12.592 1.00 96.56 332 LEU A CA 1
ATOM 2496 C C . LEU A 1 332 ? 4.065 -6.493 12.282 1.00 96.56 332 LEU A C 1
ATOM 2498 O O . LEU A 1 332 ? 3.611 -5.408 11.922 1.00 96.56 332 LEU A O 1
ATOM 2502 N N . ALA A 1 333 ? 3.274 -7.550 12.489 1.00 97.75 333 ALA A N 1
ATOM 2503 C CA . ALA A 1 333 ? 1.823 -7.508 12.333 1.00 97.75 333 ALA A CA 1
ATOM 2504 C C . ALA A 1 333 ? 1.162 -6.507 13.288 1.00 97.75 333 ALA A C 1
ATOM 2506 O O . ALA A 1 333 ? 0.194 -5.856 12.900 1.00 97.75 333 ALA A O 1
ATOM 2507 N N . ALA A 1 334 ? 1.666 -6.368 14.519 1.00 97.25 334 ALA A N 1
ATOM 2508 C CA . ALA A 1 334 ? 1.166 -5.379 15.469 1.00 97.25 334 ALA A CA 1
ATOM 2509 C C . ALA A 1 334 ? 1.395 -3.947 14.963 1.00 97.25 334 ALA A C 1
ATOM 2511 O O . ALA A 1 334 ? 0.448 -3.165 14.924 1.00 97.25 334 ALA A O 1
ATOM 2512 N N . GLY A 1 335 ? 2.614 -3.623 14.516 1.00 96.94 335 GLY A N 1
ATOM 2513 C CA . GLY A 1 335 ? 2.929 -2.303 13.956 1.00 96.94 335 GLY A CA 1
ATOM 2514 C C . GLY A 1 335 ? 2.107 -1.982 12.712 1.00 96.94 335 GLY A C 1
ATOM 2515 O O . GLY A 1 335 ? 1.493 -0.920 12.626 1.00 96.94 335 GLY A O 1
ATOM 2516 N N . VAL A 1 336 ? 2.018 -2.931 11.776 1.00 98.31 336 VAL A N 1
ATOM 2517 C CA . VAL A 1 336 ? 1.223 -2.761 10.553 1.00 98.31 336 VAL A CA 1
ATOM 2518 C C . VAL A 1 336 ? -0.266 -2.589 10.873 1.00 98.31 336 VAL A C 1
ATOM 2520 O O . VAL A 1 336 ? -0.908 -1.721 10.287 1.00 98.31 336 VAL A O 1
ATOM 2523 N N . ALA A 1 337 ? -0.820 -3.356 11.818 1.00 98.38 337 ALA A N 1
ATOM 2524 C CA . ALA A 1 337 ? -2.217 -3.214 12.223 1.00 98.38 337 ALA A CA 1
ATOM 2525 C C . ALA A 1 337 ? -2.513 -1.823 12.808 1.00 98.38 337 ALA A C 1
ATOM 2527 O O . ALA A 1 337 ? -3.504 -1.209 12.422 1.00 98.38 337 ALA A O 1
ATOM 2528 N N . GLU A 1 338 ? -1.651 -1.299 13.683 1.00 97.50 338 GLU A N 1
ATOM 2529 C CA . GLU A 1 338 ? -1.817 0.042 14.268 1.00 97.50 338 GLU A CA 1
ATOM 2530 C C . GLU A 1 338 ? -1.770 1.152 13.206 1.00 97.50 338 GLU A C 1
ATOM 2532 O O . GLU A 1 338 ? -2.564 2.096 13.266 1.00 97.50 338 GLU A O 1
ATOM 2537 N N . VAL A 1 339 ? -0.897 1.021 12.197 1.00 97.81 339 VAL A N 1
ATOM 2538 C CA . VAL A 1 339 ? -0.852 1.944 11.050 1.00 97.81 339 VAL A CA 1
ATOM 2539 C C . VAL A 1 339 ? -2.141 1.865 10.242 1.00 97.81 339 VAL A C 1
ATOM 2541 O O . VAL A 1 339 ? -2.765 2.894 10.002 1.00 97.81 339 VAL A O 1
ATOM 2544 N N . VAL A 1 340 ? -2.574 0.660 9.855 1.00 98.19 340 VAL A N 1
ATOM 2545 C CA . VAL A 1 340 ? -3.811 0.461 9.082 1.00 98.19 340 VAL A CA 1
ATOM 2546 C C . VAL A 1 340 ? -5.004 1.056 9.826 1.00 98.19 340 VAL A C 1
ATOM 2548 O O . VAL A 1 340 ? -5.746 1.848 9.259 1.00 98.19 340 VAL A O 1
ATOM 2551 N N . LEU A 1 341 ? -5.173 0.738 11.108 1.00 97.06 341 LEU A N 1
ATOM 2552 C CA . LEU A 1 341 ? -6.263 1.280 11.919 1.00 97.06 341 LEU A CA 1
ATOM 2553 C C . LEU A 1 341 ? -6.153 2.804 12.073 1.00 97.06 341 LEU A C 1
ATOM 2555 O O . LEU A 1 341 ? -7.175 3.485 12.114 1.00 97.06 341 LEU A O 1
ATOM 2559 N N . GLY A 1 342 ? -4.935 3.351 12.132 1.00 96.00 342 GLY A N 1
ATOM 2560 C CA . GLY A 1 342 ? -4.679 4.793 12.115 1.00 96.00 342 GLY A CA 1
ATOM 2561 C C . GLY A 1 342 ? -5.162 5.472 10.845 1.00 96.00 342 GLY A C 1
ATOM 2562 O O . GLY A 1 342 ? -5.919 6.429 10.938 1.00 96.00 342 GLY A O 1
ATOM 2563 N N . LEU A 1 343 ? -4.815 4.925 9.680 1.00 96.44 343 LEU A N 1
ATOM 2564 C CA . LEU A 1 343 ? -5.230 5.462 8.381 1.00 96.44 343 LEU A CA 1
ATOM 2565 C C . LEU A 1 343 ? -6.754 5.486 8.212 1.00 96.44 343 LEU A C 1
ATOM 2567 O O . LEU A 1 343 ? -7.297 6.405 7.609 1.00 96.44 343 LEU A O 1
ATOM 2571 N N . LEU A 1 344 ? -7.447 4.480 8.752 1.00 95.44 344 LEU A N 1
ATOM 2572 C CA . LEU A 1 344 ? -8.905 4.360 8.649 1.00 95.44 344 LEU A CA 1
ATOM 2573 C C . LEU A 1 344 ? -9.658 5.245 9.653 1.00 95.44 344 LEU A C 1
ATOM 2575 O O . LEU A 1 344 ? -10.868 5.448 9.517 1.00 95.44 344 LEU A O 1
ATOM 2579 N N . SER A 1 345 ? -8.970 5.753 10.675 1.00 90.50 345 SER A N 1
ATOM 2580 C CA . SER A 1 345 ? -9.585 6.564 11.721 1.00 90.50 345 SER A CA 1
ATOM 2581 C C . SER A 1 345 ? -9.773 7.984 11.216 1.00 90.50 345 SER A C 1
ATOM 2583 O O . SER A 1 345 ? -8.813 8.661 10.882 1.00 90.50 345 SER A O 1
ATOM 2585 N N . GLN A 1 346 ? -11.013 8.458 11.129 1.00 72.69 346 GLN A N 1
ATOM 2586 C CA . GLN A 1 346 ? -11.283 9.813 10.647 1.00 72.69 346 GLN A CA 1
ATOM 2587 C C . GLN A 1 346 ? -10.702 10.845 11.629 1.00 72.69 346 GLN A C 1
ATOM 2589 O O . GLN A 1 346 ? -10.993 10.751 12.824 1.00 72.69 346 GLN A O 1
ATOM 2594 N N . PRO A 1 347 ? -9.950 11.864 11.174 1.00 60.47 347 PRO A N 1
ATOM 2595 C CA . PRO A 1 347 ? -9.641 12.992 12.033 1.00 60.47 347 PRO A CA 1
ATOM 2596 C C . PRO A 1 347 ? -10.962 13.667 12.419 1.00 60.47 347 PRO A C 1
ATOM 2598 O O . PRO A 1 347 ? -11.774 14.019 11.559 1.00 60.47 347 PRO A O 1
ATOM 2601 N N . GLU A 1 348 ? -11.199 13.853 13.719 1.00 54.44 348 GLU A N 1
ATOM 2602 C CA . GLU A 1 348 ? -12.448 14.416 14.265 1.00 54.44 348 GLU A CA 1
ATOM 2603 C C . GLU A 1 348 ? -12.799 15.822 13.723 1.00 54.44 348 GLU A C 1
ATOM 2605 O O . GLU A 1 348 ? -13.894 16.341 13.943 1.00 54.44 348 GLU A O 1
ATOM 2610 N N . SER A 1 349 ? -11.901 16.454 12.970 1.00 47.69 349 SER A N 1
ATOM 2611 C CA . SER A 1 349 ? -11.986 17.838 12.511 1.00 47.69 349 SER A CA 1
ATOM 2612 C C . SER A 1 349 ? -12.912 18.097 11.309 1.00 47.69 349 SER A C 1
ATOM 2614 O O . SER A 1 349 ? -13.031 19.247 10.891 1.00 47.69 349 SER A O 1
ATOM 2616 N N . GLY A 1 350 ? -13.613 17.093 10.761 1.00 47.72 350 GLY A N 1
ATOM 2617 C CA . GLY A 1 350 ? -14.383 17.254 9.511 1.00 47.72 350 GLY A CA 1
ATOM 2618 C C . GLY A 1 350 ? -15.917 17.285 9.595 1.00 47.72 350 GLY A C 1
ATOM 2619 O O . GLY A 1 350 ? -16.559 17.735 8.646 1.00 47.72 350 GLY A O 1
ATOM 2620 N N . ARG A 1 351 ? -16.553 16.812 10.679 1.00 42.12 351 ARG A N 1
ATOM 2621 C CA . ARG A 1 351 ? -18.026 16.605 10.701 1.00 42.12 351 ARG A CA 1
ATOM 2622 C C . ARG A 1 351 ? -18.859 17.679 11.409 1.00 42.12 351 ARG A C 1
ATOM 2624 O O . ARG A 1 351 ? -20.083 17.571 11.421 1.00 42.12 351 ARG A O 1
ATOM 2631 N N . GLY A 1 352 ? -18.255 18.739 11.942 1.00 41.12 352 GLY A N 1
ATOM 2632 C CA . GLY A 1 352 ? -18.977 19.739 12.736 1.00 41.12 352 GLY A CA 1
ATOM 2633 C C . GLY A 1 352 ? -18.573 21.175 12.440 1.00 41.12 352 GLY A C 1
ATOM 2634 O O . GLY A 1 352 ? -17.887 21.791 13.244 1.00 41.12 352 GLY A O 1
ATOM 2635 N N . GLY A 1 353 ? -19.009 21.736 11.311 1.00 38.69 353 GLY A N 1
ATOM 2636 C CA . GLY A 1 353 ? -18.748 23.150 11.037 1.00 38.69 353 GLY A CA 1
ATOM 2637 C C . GLY A 1 353 ? -19.253 23.674 9.702 1.00 38.69 353 GLY A C 1
ATOM 2638 O O . GLY A 1 353 ? -18.559 24.459 9.064 1.00 38.69 353 GLY A O 1
ATOM 2639 N N . GLY A 1 354 ? -20.451 23.277 9.260 1.00 36.44 354 GLY A N 1
ATOM 2640 C CA . GLY A 1 354 ? -21.145 24.087 8.255 1.00 36.44 354 GLY A CA 1
ATOM 2641 C C . GLY A 1 354 ? -21.243 25.535 8.765 1.00 36.44 354 GLY A C 1
ATOM 2642 O O . GLY A 1 354 ? -21.471 25.720 9.965 1.00 36.44 354 GLY A O 1
ATOM 2643 N N . PRO A 1 355 ? -21.048 26.564 7.920 1.00 41.09 355 PRO A N 1
ATOM 2644 C CA . PRO A 1 355 ? -21.130 27.946 8.363 1.00 41.09 355 PRO A CA 1
ATOM 2645 C C . PRO A 1 355 ? -22.548 28.213 8.870 1.00 41.09 355 PRO A C 1
ATOM 2647 O O . PRO A 1 355 ? -23.487 28.383 8.091 1.00 41.09 355 PRO A O 1
ATOM 2650 N N . ALA A 1 356 ? -22.713 28.235 10.194 1.00 39.91 356 ALA A N 1
ATOM 2651 C CA . ALA A 1 356 ? -23.875 28.833 10.817 1.00 39.91 356 ALA A CA 1
ATOM 2652 C C . ALA A 1 356 ? -23.934 30.276 10.314 1.00 39.91 356 ALA A C 1
ATOM 2654 O O . ALA A 1 356 ? -23.007 31.059 10.525 1.00 39.91 356 ALA A O 1
ATOM 2655 N N . GLY A 1 357 ? -24.996 30.583 9.571 1.00 44.97 357 GLY A N 1
ATOM 2656 C CA . GLY A 1 357 ? -25.198 31.875 8.946 1.00 44.97 357 GLY A CA 1
ATOM 2657 C C . GLY A 1 357 ? -25.039 33.007 9.953 1.00 44.97 357 GLY A C 1
ATOM 2658 O O . GLY A 1 357 ? -25.895 33.219 10.809 1.00 44.97 357 GLY A O 1
ATOM 2659 N N . ALA A 1 358 ? -23.971 33.784 9.799 1.00 39.59 358 ALA A N 1
ATOM 2660 C CA . ALA A 1 358 ? -23.964 35.154 10.263 1.00 39.59 358 ALA A CA 1
ATOM 2661 C C . ALA A 1 358 ? -24.800 35.960 9.265 1.00 39.59 358 ALA A C 1
ATOM 2663 O O . ALA A 1 358 ? -24.328 36.396 8.215 1.00 39.59 358 ALA A O 1
ATOM 2664 N N . ALA A 1 359 ? -26.082 36.100 9.594 1.00 41.66 359 ALA A N 1
ATOM 2665 C CA . ALA A 1 359 ? -26.942 37.119 9.031 1.00 41.66 359 ALA A CA 1
ATOM 2666 C C . ALA A 1 359 ? -26.254 38.485 9.183 1.00 41.66 359 ALA A C 1
ATOM 2668 O O . ALA A 1 359 ? -26.130 39.009 10.289 1.00 41.66 359 ALA A O 1
ATOM 2669 N N . ILE A 1 360 ? -25.819 39.073 8.070 1.00 40.41 360 ILE A N 1
ATOM 2670 C CA . ILE A 1 360 ? -25.513 40.500 8.013 1.00 40.41 360 ILE A CA 1
ATOM 2671 C C . ILE A 1 360 ? -26.857 41.216 7.896 1.00 40.41 360 ILE A C 1
ATOM 2673 O O . ILE A 1 360 ? -27.400 41.405 6.810 1.00 40.41 360 ILE A O 1
ATOM 2677 N N . ALA A 1 361 ? -27.411 41.574 9.050 1.00 40.09 361 ALA A N 1
ATOM 2678 C CA . ALA A 1 361 ? -28.453 42.576 9.161 1.00 40.09 361 ALA A CA 1
ATOM 2679 C C . ALA A 1 361 ? -27.803 43.942 9.439 1.00 40.09 361 ALA A C 1
ATOM 2681 O O . ALA A 1 361 ? -27.209 44.141 10.491 1.00 40.09 361 ALA A O 1
ATOM 2682 N N . GLY A 1 362 ? -27.963 44.863 8.485 1.00 38.00 362 GLY A N 1
ATOM 2683 C CA . GLY A 1 362 ? -28.156 46.300 8.707 1.00 38.00 362 GLY A CA 1
ATOM 2684 C C . GLY A 1 362 ? -26.966 47.157 9.152 1.00 38.00 362 GLY A C 1
ATOM 2685 O O . GLY A 1 362 ? -26.558 47.118 10.308 1.00 38.00 362 GLY A O 1
ATOM 2686 N N . SER A 1 363 ? -26.553 48.086 8.283 1.00 38.44 363 SER A N 1
ATOM 2687 C CA . SER A 1 363 ? -26.741 49.535 8.509 1.00 38.44 363 SER A CA 1
ATOM 2688 C C . SER A 1 363 ? -26.193 50.338 7.328 1.00 38.44 363 SER A C 1
ATOM 2690 O O . SER A 1 363 ? -24.982 50.516 7.233 1.00 38.44 363 SER A O 1
ATOM 2692 N N . LEU A 1 364 ? -27.092 50.838 6.475 1.00 43.44 364 LEU A N 1
ATOM 2693 C CA . LEU A 1 364 ? -27.041 52.174 5.870 1.00 43.44 364 LEU A CA 1
ATOM 2694 C C . LEU A 1 364 ? -28.472 52.668 5.646 1.00 43.44 364 LEU A C 1
ATOM 2696 O O . LEU A 1 364 ? -29.297 51.848 5.179 1.00 43.44 364 LEU A O 1
#

Foldseek 3Di:
DDDDDDDDDDDDDDDDDDDDDDDDDDDDDDDDDDDDDDDDDDDDPVVVVVVVVVVVVVVVVVVVVVVVVVVPVVPPPDDDDDDDDDDDDDDDDDDDDDDDDPDDDDPDPDPPPDPLFDFDFAAEEEEEEEADQPPQDVVRDLRHHDFWLRSCQQQPHDDPDDPDGDRPHLLSVLLCVSCVRYNYHYYYFGQDPCSCLPPDQPGAEYEYEGADDAPDQQAKEKEQWFFQWAADATSVRDGDTDGPDADPPDDDGILGADPPACAVVLLVVQQQDHFLRHGYHYDYHDPVPRGPLRSNRHSLRSCCVPADVVTHYNYYIYMHHHPNDVNPSNSSSRRVNRSVSSSSRDDPPPDDPDPPDPPPDDDD